Protein AF-A0A932IL10-F1 (afdb_monomer)

Nearest PDB structures (foldseek):
  6ppw-assembly1_A  TM=8.788E-01  e=1.304E-03  Neisseria meningitidis serogroup B
  4ipj-assembly1_A-2  TM=8.775E-01  e=2.060E-03  Neisseria meningitidis
  2wqp-assembly1_A-2  TM=8.790E-01  e=2.743E-03  Neisseria meningitidis serogroup B
  3vki-assembly1_A  TM=5.089E-01  e=6.470E-03  Salmonella enterica subsp. enterica serovar Typhimurium
  3frn-assembly1_A  TM=5.000E-01  e=7.254E-03  Thermotoga maritima

pLDDT: mean 82.57, std 14.48, range [40.78, 96.75]

Radius of gyration: 24.24 Å; Cα contacts (8 Å, |Δi|>4): 420; chains: 1; bounding box: 56×50×62 Å

Solvent-accessible surface area (backbone atoms only — not comparable to full-atom values): 13669 Å² total; per-residue (Å²): 113,68,42,55,25,35,16,29,60,41,72,43,52,54,65,43,66,38,40,84,86,51,39,38,82,43,80,42,56,50,93,76,60,52,96,51,51,42,33,51,63,46,45,74,74,65,50,88,54,70,77,29,29,24,58,39,67,45,48,54,67,41,71,41,33,58,78,37,44,44,56,65,69,68,78,70,56,71,69,76,74,43,55,90,82,45,36,77,44,77,42,76,37,50,44,84,28,33,62,68,50,68,68,49,41,71,40,37,28,27,39,32,38,38,36,70,39,85,88,79,72,41,57,36,36,36,69,76,46,69,76,33,40,27,49,21,38,55,69,42,36,73,75,48,67,64,88,78,49,54,76,76,73,58,59,52,51,33,40,26,32,50,36,46,63,71,54,45,57,51,52,56,53,45,57,74,66,36,49,56,31,49,44,81,51,58,92,85,62,78,78,82,71,91,75,78,78,66,44,36,63,66,46,63,74,68,36,63,53,58,55,56,48,51,58,53,49,60,63,73,58,48,53,77,52,82,52,94,91,57,84,78,55,85,48,81,69,132

Mean predicted aligned error: 13.91 Å

Sequence (238 aa):
EPEWVYAAATDMKVGTTLNQKNVKPTQIPRALITGSVITVRDVQNGTPMFGRQLALDIKEGDPILVQHILTKSGDQRLADAVQKKGRAVSIRVTPESSVHNWVEPGDRVDVIGVFRDPKLREMISVTMLQNVIVLATGRIGGQTNLRLLSENDRQYNTITVHVLPEAAEMLVLAQELGSLYLSLRNPEDTEIGGADERTSMTTLLTGERSKRISTTQSNIFKVEIIRAGRRAEFQKVP

Structure (mmCIF, N/CA/C/O backbone):
data_AF-A0A932IL10-F1
#
_entry.id   AF-A0A932IL10-F1
#
loop_
_atom_site.group_PDB
_atom_site.id
_atom_site.type_symbol
_atom_site.label_atom_id
_atom_site.label_alt_id
_atom_site.label_comp_id
_atom_site.label_asym_id
_atom_site.label_entity_id
_atom_site.label_seq_id
_atom_site.pdbx_PDB_ins_code
_atom_site.Cartn_x
_atom_site.Cartn_y
_atom_site.Cartn_z
_atom_site.occupancy
_atom_site.B_iso_or_equiv
_atom_site.auth_seq_id
_atom_site.auth_comp_id
_atom_site.auth_asym_id
_atom_site.auth_atom_id
_atom_site.pdbx_PDB_model_num
ATOM 1 N N . GLU A 1 1 ? 18.303 -20.898 -29.045 1.00 81.12 1 GLU A N 1
ATOM 2 C CA . GLU A 1 1 ? 18.607 -19.771 -29.949 1.00 81.12 1 GLU A CA 1
ATOM 3 C C . GLU A 1 1 ? 19.069 -18.579 -29.123 1.00 81.12 1 GLU A C 1
ATOM 5 O O . GLU A 1 1 ? 18.604 -18.460 -27.990 1.00 81.12 1 GLU A O 1
ATOM 10 N N . PRO A 1 2 ? 20.029 -17.778 -29.609 1.00 86.25 2 PRO A N 1
ATOM 11 C CA . PRO A 1 2 ? 20.391 -16.514 -28.979 1.00 86.25 2 PRO A CA 1
ATOM 12 C C . PRO A 1 2 ? 19.234 -15.516 -29.081 1.00 86.25 2 PRO A C 1
ATOM 14 O O . PRO A 1 2 ? 18.443 -15.565 -30.020 1.00 86.25 2 PRO A O 1
ATOM 17 N N . GLU A 1 3 ? 19.140 -14.611 -28.116 1.00 90.94 3 GLU A N 1
ATOM 18 C CA . GLU A 1 3 ? 18.095 -13.593 -28.055 1.00 90.94 3 GLU A CA 1
ATOM 19 C C . GLU A 1 3 ? 18.727 -12.204 -27.912 1.00 90.94 3 GLU A C 1
ATOM 21 O O . GLU A 1 3 ? 19.827 -12.046 -27.373 1.00 90.94 3 GLU A O 1
ATOM 26 N N . TRP A 1 4 ? 18.060 -11.206 -28.491 1.00 93.25 4 TRP A N 1
ATOM 27 C CA . TRP A 1 4 ? 18.552 -9.835 -28.550 1.00 93.25 4 TRP A CA 1
ATOM 28 C C . TRP A 1 4 ? 18.207 -9.086 -27.268 1.00 93.25 4 TRP A C 1
ATOM 30 O O . TRP A 1 4 ? 17.035 -8.930 -26.921 1.00 93.25 4 TRP A O 1
ATOM 40 N N . VAL A 1 5 ? 19.230 -8.554 -26.611 1.00 93.12 5 VAL A N 1
ATOM 41 C CA . VAL A 1 5 ? 19.112 -7.751 -25.391 1.00 93.12 5 VAL A CA 1
ATOM 42 C C . VAL A 1 5 ? 19.790 -6.403 -25.577 1.00 93.12 5 VAL A C 1
ATOM 44 O O . VAL A 1 5 ? 20.634 -6.249 -26.460 1.00 93.12 5 VAL A O 1
ATOM 47 N N . TYR A 1 6 ? 19.449 -5.422 -24.748 1.00 93.69 6 TYR A N 1
ATOM 48 C CA . TYR A 1 6 ? 20.213 -4.178 -24.699 1.00 93.69 6 TYR A CA 1
ATOM 49 C C . TYR A 1 6 ? 21.366 -4.290 -23.702 1.00 93.69 6 TYR A C 1
ATOM 51 O O . TYR A 1 6 ? 21.171 -4.712 -22.566 1.00 93.69 6 TYR A O 1
ATOM 59 N N . ALA A 1 7 ? 22.558 -3.875 -24.122 1.00 94.88 7 ALA A N 1
ATOM 60 C CA . ALA A 1 7 ? 23.754 -3.788 -23.293 1.00 94.88 7 ALA A CA 1
ATOM 61 C C . ALA A 1 7 ? 24.293 -2.352 -23.262 1.00 94.88 7 ALA A C 1
ATOM 63 O O . ALA A 1 7 ? 24.014 -1.552 -24.161 1.00 94.88 7 ALA A O 1
ATOM 64 N N . ALA A 1 8 ? 25.077 -2.017 -22.241 1.00 95.88 8 ALA A N 1
ATOM 65 C CA . ALA A 1 8 ? 25.747 -0.724 -22.153 1.00 95.88 8 ALA A CA 1
ATOM 66 C C . ALA A 1 8 ? 26.775 -0.552 -23.285 1.00 95.88 8 ALA A C 1
ATOM 68 O O . ALA A 1 8 ? 27.598 -1.434 -23.543 1.00 95.88 8 ALA A O 1
ATOM 69 N N . ALA A 1 9 ? 26.734 0.591 -23.973 1.00 95.06 9 ALA A N 1
ATOM 70 C CA . ALA A 1 9 ? 27.702 0.913 -25.021 1.00 95.06 9 ALA A CA 1
ATOM 71 C C . ALA A 1 9 ? 28.996 1.529 -24.469 1.00 95.06 9 ALA A C 1
ATOM 73 O O . ALA A 1 9 ? 30.006 1.500 -25.160 1.00 95.06 9 ALA A O 1
ATOM 74 N N . THR A 1 10 ? 28.958 2.064 -23.247 1.00 94.38 10 THR A N 1
ATOM 75 C CA . THR A 1 10 ? 30.097 2.624 -22.511 1.00 94.38 10 THR A CA 1
ATOM 76 C C . THR A 1 10 ? 29.912 2.366 -21.018 1.00 94.38 10 THR A C 1
ATOM 78 O O . THR A 1 10 ? 28.799 2.073 -20.576 1.00 94.38 10 THR A O 1
ATOM 81 N N . ASP A 1 11 ? 30.962 2.568 -20.225 1.00 94.75 11 ASP A N 1
ATOM 82 C CA . ASP A 1 11 ? 30.821 2.707 -18.776 1.00 94.75 11 ASP A CA 1
ATOM 83 C C . ASP A 1 11 ? 29.877 3.874 -18.456 1.00 94.75 11 ASP A C 1
ATOM 85 O O . ASP A 1 11 ? 30.041 4.988 -18.964 1.00 94.75 11 ASP A O 1
ATOM 89 N N . MET A 1 12 ? 28.875 3.624 -17.619 1.00 94.75 12 MET A N 1
ATOM 90 C CA . MET A 1 12 ? 27.901 4.631 -17.213 1.00 94.75 12 MET A CA 1
ATOM 91 C C . MET A 1 12 ? 27.717 4.609 -15.702 1.00 94.75 12 MET A C 1
ATOM 93 O O . MET A 1 12 ? 27.639 3.554 -15.073 1.00 94.75 12 MET A O 1
ATOM 97 N N . LYS A 1 13 ? 27.646 5.805 -15.119 1.00 91.69 13 LYS A N 1
ATOM 98 C CA . LYS A 1 13 ? 27.440 5.996 -13.684 1.00 91.69 13 LYS A CA 1
ATOM 99 C C . LYS A 1 13 ? 25.960 6.112 -13.345 1.00 91.69 13 LYS A C 1
ATOM 101 O O . LYS A 1 13 ? 25.158 6.515 -14.194 1.00 91.69 13 LYS A O 1
ATOM 106 N N . VAL A 1 14 ? 25.612 5.810 -12.099 1.00 86.25 14 VAL A N 1
ATOM 107 C CA . VAL A 1 14 ? 24.297 6.116 -11.524 1.00 86.25 14 VAL A CA 1
ATOM 108 C C . VAL A 1 14 ? 23.859 7.550 -11.875 1.00 86.25 14 VAL A C 1
ATOM 110 O O . VAL A 1 14 ? 24.668 8.477 -11.914 1.00 86.25 14 VAL A O 1
ATOM 113 N N . GLY A 1 15 ? 22.581 7.726 -12.214 1.00 77.75 15 GLY A N 1
ATOM 114 C CA . GLY A 1 15 ? 22.004 8.994 -12.678 1.00 77.75 15 GLY A CA 1
ATOM 115 C C . GLY A 1 15 ? 22.151 9.274 -14.183 1.00 77.75 15 GLY A C 1
ATOM 116 O O . GLY A 1 15 ? 21.468 10.157 -14.707 1.00 77.75 15 GLY A O 1
ATOM 117 N N . THR A 1 16 ? 22.971 8.513 -14.920 1.00 87.69 16 THR A N 1
ATOM 118 C CA . THR A 1 16 ? 23.120 8.676 -16.381 1.00 87.69 16 THR A CA 1
ATOM 119 C C . THR A 1 16 ? 21.816 8.336 -17.102 1.00 87.69 16 THR A C 1
ATOM 121 O O . THR A 1 16 ? 21.215 7.301 -16.836 1.00 87.69 16 THR A O 1
ATOM 124 N N . THR A 1 17 ? 21.373 9.180 -18.039 1.00 88.62 17 THR A N 1
ATOM 125 C CA . THR A 1 17 ? 20.144 8.932 -18.815 1.00 88.62 17 THR A CA 1
ATOM 126 C C . THR A 1 17 ? 20.404 7.986 -19.987 1.00 88.62 17 THR A C 1
ATOM 128 O O . THR A 1 17 ? 21.219 8.289 -20.861 1.00 88.62 17 THR A O 1
ATOM 131 N N . LEU A 1 18 ? 19.681 6.869 -20.038 1.00 90.06 18 LEU A N 1
ATOM 132 C CA . LEU A 1 18 ? 19.711 5.888 -21.116 1.00 90.06 18 LEU A CA 1
ATOM 133 C C . LEU A 1 18 ? 19.108 6.473 -22.393 1.00 90.06 18 LEU A C 1
ATOM 135 O O . LEU A 1 18 ? 17.991 6.988 -22.409 1.00 90.06 18 LEU A O 1
ATOM 139 N N . ASN A 1 19 ? 19.848 6.391 -23.487 1.00 90.88 19 ASN A N 1
ATOM 140 C CA . ASN A 1 19 ? 19.463 6.874 -24.805 1.00 90.88 19 ASN A CA 1
ATOM 141 C C . ASN A 1 19 ? 20.071 5.958 -25.880 1.00 90.88 19 ASN A C 1
ATOM 143 O O . ASN A 1 19 ? 20.902 5.105 -25.592 1.00 90.88 19 ASN A O 1
ATOM 147 N N . GLN A 1 20 ? 19.679 6.132 -27.141 1.00 90.19 20 GLN A N 1
ATOM 148 C CA . GLN A 1 20 ? 20.165 5.274 -28.232 1.00 90.19 20 GLN A CA 1
ATOM 149 C C . GLN A 1 20 ? 21.683 5.358 -28.474 1.00 90.19 20 GLN A C 1
ATOM 151 O O . GLN A 1 20 ? 22.221 4.515 -29.179 1.00 90.19 20 GLN A O 1
ATOM 156 N N . LYS A 1 21 ? 22.381 6.359 -27.919 1.00 91.56 21 LYS A N 1
ATOM 157 C CA . LYS A 1 21 ? 23.829 6.528 -28.099 1.00 91.56 21 LYS A CA 1
ATOM 158 C C . LYS A 1 21 ? 24.652 5.751 -27.073 1.00 91.56 21 LYS A C 1
ATOM 160 O O . LYS A 1 21 ? 25.800 5.439 -27.360 1.00 91.56 21 LYS A O 1
ATOM 165 N N . ASN A 1 22 ? 24.101 5.471 -25.890 1.00 93.12 22 ASN A N 1
ATOM 166 C CA . ASN A 1 22 ? 24.829 4.824 -24.792 1.00 93.12 22 ASN A CA 1
ATOM 167 C C . ASN A 1 22 ? 24.371 3.386 -24.497 1.00 93.12 22 ASN A C 1
ATOM 169 O O . ASN A 1 22 ? 24.870 2.758 -23.563 1.00 93.12 22 ASN A O 1
ATOM 173 N N . VAL A 1 23 ? 23.485 2.832 -25.328 1.00 94.00 23 VAL A N 1
ATOM 174 C CA . VAL A 1 23 ? 23.088 1.419 -25.283 1.00 94.00 23 VAL A CA 1
ATOM 175 C C . VAL A 1 23 ? 23.167 0.800 -26.673 1.00 94.00 23 VAL A C 1
ATOM 177 O O . VAL A 1 23 ? 22.923 1.472 -27.674 1.00 94.00 23 VAL A O 1
ATOM 180 N N . LYS A 1 24 ? 23.488 -0.492 -26.739 1.00 94.62 24 LYS A N 1
ATOM 181 C CA . LYS A 1 24 ? 23.630 -1.246 -27.990 1.00 94.62 24 LYS A CA 1
ATOM 182 C C . LYS A 1 24 ? 22.902 -2.593 -27.912 1.00 94.62 24 LYS A C 1
ATOM 184 O O . LYS A 1 24 ? 22.997 -3.264 -26.883 1.00 94.62 24 LYS A O 1
ATOM 189 N N . PRO A 1 25 ? 22.178 -3.017 -28.962 1.00 93.25 25 PRO A N 1
ATOM 190 C CA . PRO A 1 25 ? 21.620 -4.363 -29.019 1.00 93.25 25 PRO A CA 1
ATOM 191 C C . PRO A 1 25 ? 22.749 -5.397 -29.148 1.00 93.25 25 PRO A C 1
ATOM 193 O O . PRO A 1 25 ? 23.655 -5.236 -29.962 1.00 93.25 25 PRO A O 1
ATOM 196 N N . THR A 1 26 ? 22.704 -6.454 -28.339 1.00 93.38 26 THR A N 1
ATOM 197 C CA . THR A 1 26 ? 23.685 -7.551 -28.306 1.00 93.38 26 THR A CA 1
ATOM 198 C C . THR A 1 26 ? 22.957 -8.890 -28.223 1.00 93.38 26 THR A C 1
ATOM 200 O O . THR A 1 26 ? 21.872 -8.977 -27.650 1.00 93.38 26 THR A O 1
ATOM 203 N N . GLN A 1 27 ? 23.532 -9.939 -28.810 1.00 93.75 27 GLN A N 1
ATOM 204 C CA . GLN A 1 27 ? 22.989 -11.293 -28.723 1.00 93.75 27 GLN A CA 1
ATOM 2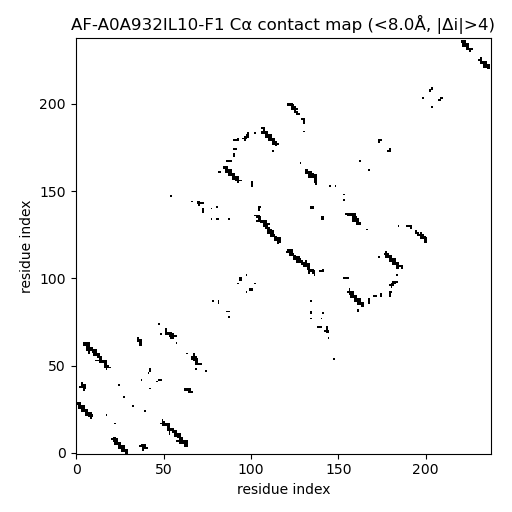05 C C . GLN A 1 27 ? 23.577 -12.038 -27.530 1.00 93.75 27 GLN A C 1
ATOM 207 O O . GLN A 1 27 ? 24.796 -12.097 -27.375 1.00 93.75 27 GLN A O 1
ATOM 212 N N . ILE A 1 28 ? 22.712 -12.653 -26.724 1.00 90.19 28 ILE A N 1
ATOM 213 C CA . ILE A 1 28 ? 23.118 -13.495 -25.595 1.00 90.19 28 ILE A CA 1
ATOM 214 C C . ILE A 1 28 ? 22.416 -14.855 -25.704 1.00 90.19 28 ILE A C 1
ATOM 216 O O . ILE A 1 28 ? 21.254 -14.917 -26.121 1.00 90.19 28 ILE A O 1
ATOM 220 N N . PRO A 1 29 ? 23.087 -15.972 -25.360 1.00 91.19 29 PRO A N 1
ATOM 221 C CA . PRO A 1 29 ? 22.434 -17.270 -25.270 1.00 91.19 29 PRO A CA 1
ATOM 222 C C . PRO A 1 29 ? 21.233 -17.219 -24.323 1.00 91.19 29 PRO A C 1
ATOM 224 O O . PRO A 1 29 ? 21.371 -16.824 -23.169 1.00 91.19 29 PRO A O 1
ATOM 227 N N . ARG A 1 30 ? 20.069 -17.694 -24.777 1.00 85.50 30 ARG A N 1
ATOM 228 C CA . ARG A 1 30 ? 18.824 -17.676 -23.989 1.00 85.50 30 ARG A CA 1
ATOM 229 C C . ARG A 1 30 ? 18.938 -18.343 -22.613 1.00 85.50 30 ARG A C 1
ATOM 231 O O . ARG A 1 30 ? 18.246 -17.945 -21.690 1.00 85.50 30 ARG A O 1
ATOM 238 N N . ALA A 1 31 ? 19.844 -19.310 -22.456 1.00 87.06 31 ALA A N 1
ATOM 239 C CA . ALA A 1 31 ? 20.125 -19.954 -21.170 1.00 87.06 31 ALA A CA 1
ATOM 240 C C . ALA A 1 31 ? 20.705 -19.001 -20.102 1.00 87.06 31 ALA A C 1
ATOM 242 O O . ALA A 1 31 ? 20.629 -19.309 -18.918 1.00 87.06 31 ALA A O 1
ATOM 243 N N . LEU A 1 32 ? 21.284 -17.864 -20.507 1.00 82.75 32 LEU A N 1
ATOM 244 C CA . LEU A 1 32 ? 21.864 -16.849 -19.618 1.00 82.75 32 LEU A CA 1
ATOM 245 C C . LEU A 1 32 ? 20.927 -15.655 -19.385 1.00 82.75 32 LEU A C 1
ATOM 247 O O . LEU A 1 32 ? 21.251 -14.756 -18.611 1.00 82.75 32 LEU A O 1
ATOM 251 N N . ILE A 1 33 ? 19.773 -15.628 -20.055 1.00 84.38 33 ILE A N 1
ATOM 252 C CA . ILE A 1 33 ? 18.793 -14.555 -19.919 1.00 84.38 33 ILE A CA 1
ATOM 253 C C . ILE A 1 33 ? 17.898 -14.884 -18.732 1.00 84.38 33 ILE A C 1
ATOM 255 O O . ILE A 1 33 ? 17.102 -15.821 -18.761 1.00 84.38 33 ILE A O 1
ATOM 259 N N . THR A 1 34 ? 18.042 -14.101 -17.669 1.00 81.62 34 THR A N 1
ATOM 260 C CA . THR A 1 34 ? 17.121 -14.130 -16.534 1.00 81.62 34 THR A CA 1
ATOM 261 C C . THR A 1 34 ? 15.937 -13.205 -16.810 1.00 81.62 34 THR A C 1
ATOM 263 O O . THR A 1 34 ? 16.031 -12.299 -17.638 1.00 81.62 34 THR A O 1
ATOM 266 N N . GLY A 1 35 ? 14.827 -13.380 -16.085 1.00 76.69 35 GLY A N 1
ATOM 267 C CA . GLY A 1 35 ? 13.643 -12.516 -16.227 1.00 76.69 35 GLY A CA 1
ATOM 268 C C . GLY A 1 35 ? 13.890 -11.031 -15.923 1.00 76.69 35 GLY A C 1
ATOM 269 O O . GLY A 1 35 ? 13.030 -10.201 -16.188 1.00 76.69 35 GLY A O 1
ATOM 270 N N . SER A 1 36 ? 15.061 -10.687 -15.383 1.00 80.56 36 SER A N 1
ATOM 271 C CA . SER A 1 36 ? 15.464 -9.313 -15.086 1.00 80.56 36 SER A CA 1
ATOM 272 C C . SER A 1 36 ? 16.167 -8.615 -16.251 1.00 80.56 36 SER A C 1
ATOM 274 O O . SER A 1 36 ? 16.406 -7.414 -16.153 1.00 80.56 36 SER A O 1
ATOM 276 N N . VAL A 1 37 ? 16.560 -9.332 -17.309 1.00 88.81 37 VAL A N 1
ATOM 277 C CA . VAL A 1 37 ? 17.256 -8.758 -18.471 1.00 88.81 37 VAL A CA 1
ATOM 278 C C . VAL A 1 37 ? 16.244 -8.101 -19.400 1.00 88.81 37 VAL A C 1
ATOM 280 O O . VAL A 1 37 ? 15.253 -8.720 -19.768 1.00 88.81 37 VAL A O 1
ATOM 283 N N . ILE A 1 38 ? 16.509 -6.864 -19.820 1.00 86.06 38 ILE A N 1
ATOM 284 C CA . ILE A 1 38 ? 15.644 -6.162 -20.770 1.00 86.06 38 ILE A CA 1
ATOM 285 C C . ILE A 1 38 ? 15.997 -6.602 -22.189 1.00 86.06 38 ILE A C 1
ATOM 287 O O . ILE A 1 38 ? 17.069 -6.287 -22.722 1.00 86.06 38 ILE A O 1
ATOM 291 N N . THR A 1 39 ? 15.072 -7.322 -22.820 1.00 90.31 39 THR A N 1
ATOM 292 C CA . THR A 1 39 ? 15.214 -7.734 -24.214 1.00 90.31 39 THR A CA 1
ATOM 293 C C . THR A 1 39 ? 14.827 -6.601 -25.165 1.00 90.31 39 THR A C 1
ATOM 295 O O . THR A 1 39 ? 14.087 -5.675 -24.821 1.00 90.31 39 THR A O 1
ATOM 298 N N . VAL A 1 40 ? 15.289 -6.686 -26.414 1.00 88.56 40 VAL A N 1
ATOM 299 C CA . VAL A 1 40 ? 14.831 -5.774 -27.475 1.00 88.56 40 VAL A CA 1
ATOM 300 C C . VAL A 1 40 ? 13.319 -5.895 -27.674 1.00 88.56 40 VAL A C 1
ATOM 302 O O . VAL A 1 40 ? 12.639 -4.897 -27.918 1.00 88.56 40 VAL A O 1
ATOM 305 N N . ARG A 1 41 ? 12.781 -7.106 -27.502 1.00 86.38 41 ARG A N 1
ATOM 306 C CA . ARG A 1 41 ? 11.350 -7.378 -27.599 1.00 86.38 41 ARG A CA 1
ATOM 307 C C . ARG A 1 41 ? 10.558 -6.689 -26.487 1.00 86.38 41 ARG A C 1
ATOM 309 O O . ARG A 1 41 ? 9.491 -6.158 -26.770 1.00 86.38 41 ARG A O 1
ATOM 316 N N . ASP A 1 42 ? 11.074 -6.641 -25.262 1.00 82.38 42 ASP A N 1
ATOM 317 C CA . ASP A 1 42 ? 10.402 -5.962 -24.146 1.00 82.38 42 ASP A CA 1
ATOM 318 C C . ASP A 1 42 ? 10.237 -4.471 -24.429 1.00 82.38 42 ASP A C 1
ATOM 320 O O . ASP A 1 42 ? 9.149 -3.923 -24.270 1.00 82.38 42 ASP A O 1
ATOM 324 N N . VAL A 1 43 ? 11.291 -3.818 -24.923 1.00 82.25 43 VAL A N 1
ATOM 325 C CA . VAL A 1 43 ? 11.237 -2.392 -25.283 1.00 82.25 43 VAL A CA 1
ATOM 326 C C . VAL A 1 43 ? 10.274 -2.152 -26.449 1.00 82.25 43 VAL A C 1
ATOM 328 O O . VAL A 1 43 ? 9.504 -1.195 -26.417 1.00 82.25 43 VAL A O 1
ATOM 331 N N . GLN A 1 44 ? 10.251 -3.040 -27.450 1.00 81.31 44 GLN A N 1
ATOM 332 C CA . GLN A 1 44 ? 9.280 -2.981 -28.554 1.00 81.31 44 GLN A CA 1
ATOM 333 C C . GLN A 1 44 ? 7.832 -3.185 -28.085 1.00 81.31 44 GLN A C 1
ATOM 335 O O . GLN A 1 44 ? 6.921 -2.567 -28.629 1.00 81.31 44 GLN A O 1
ATOM 340 N N . ASN A 1 45 ? 7.625 -4.005 -27.053 1.00 77.12 45 ASN A N 1
ATOM 341 C CA . ASN A 1 45 ? 6.326 -4.239 -26.423 1.00 77.12 45 ASN A CA 1
ATOM 342 C C . ASN A 1 45 ? 5.926 -3.135 -25.427 1.00 77.12 45 ASN A C 1
ATOM 344 O O . ASN A 1 45 ? 4.884 -3.246 -24.783 1.00 77.12 45 ASN A O 1
ATOM 348 N N . GLY A 1 46 ? 6.726 -2.071 -25.305 1.00 68.00 46 GLY A N 1
ATOM 349 C CA . GLY A 1 46 ? 6.399 -0.897 -24.504 1.00 68.00 46 GLY A CA 1
ATOM 350 C C . GLY A 1 46 ? 7.107 -0.805 -23.156 1.00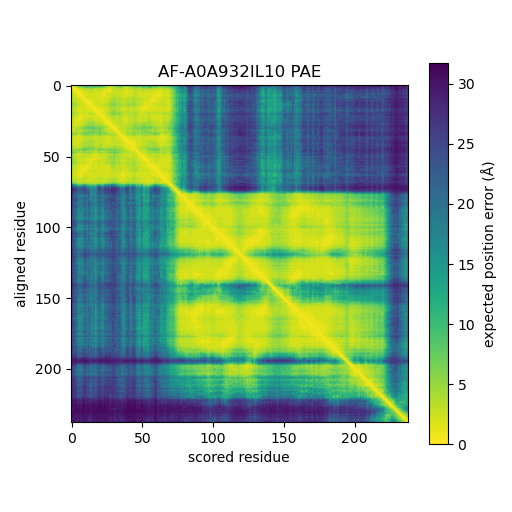 68.00 46 GLY A C 1
ATOM 351 O O . GLY A 1 46 ? 6.751 0.080 -22.383 1.00 68.00 46 GLY A O 1
ATOM 352 N N . THR A 1 47 ? 8.106 -1.644 -22.854 1.00 70.88 47 THR A N 1
ATOM 353 C CA . THR A 1 47 ? 8.930 -1.472 -21.647 1.00 70.88 47 THR A CA 1
ATOM 354 C C . THR A 1 47 ? 9.729 -0.165 -21.740 1.00 70.88 47 THR A C 1
ATOM 356 O O . THR A 1 47 ? 10.615 -0.038 -22.592 1.00 70.88 47 THR A O 1
ATOM 359 N N . PRO A 1 48 ? 9.462 0.819 -20.864 1.00 70.00 48 PRO A N 1
ATOM 360 C CA . PRO A 1 48 ? 10.155 2.101 -20.882 1.00 70.00 48 PRO A CA 1
ATOM 361 C C . PRO A 1 48 ? 11.600 1.933 -20.398 1.00 70.00 48 PRO A C 1
ATOM 363 O O . PRO A 1 48 ? 11.866 1.630 -19.234 1.00 70.00 48 PRO A O 1
ATOM 366 N N . MET A 1 49 ? 12.542 2.144 -21.314 1.00 82.56 49 MET A N 1
ATOM 367 C CA . MET A 1 49 ? 13.984 2.061 -21.067 1.00 82.56 49 MET A CA 1
ATOM 368 C C . MET A 1 49 ? 14.677 3.377 -21.434 1.00 82.56 49 MET A C 1
ATOM 370 O O . MET A 1 49 ? 15.400 3.961 -20.629 1.00 82.56 49 MET A O 1
ATOM 374 N N . PHE A 1 50 ? 14.445 3.858 -22.655 1.00 85.38 50 PHE A N 1
ATOM 375 C CA . PHE A 1 50 ? 15.015 5.108 -23.145 1.00 85.38 50 PHE A CA 1
ATOM 376 C C . PHE A 1 50 ? 14.407 6.323 -22.433 1.00 85.38 50 PHE A C 1
ATOM 378 O O . PHE A 1 50 ? 13.207 6.373 -22.183 1.00 85.38 50 PHE A O 1
ATOM 385 N N . GLY A 1 51 ? 15.243 7.309 -22.111 1.00 79.88 51 GLY A N 1
ATOM 386 C CA . GLY A 1 51 ? 14.869 8.500 -21.343 1.00 79.88 51 GLY A CA 1
ATOM 387 C C . GLY A 1 51 ? 14.891 8.302 -19.824 1.00 79.88 51 GLY A C 1
ATOM 388 O O . GLY A 1 51 ? 14.723 9.272 -19.083 1.00 79.88 51 GLY A O 1
ATOM 389 N N . ARG A 1 52 ? 15.135 7.077 -19.342 1.00 81.06 52 ARG A N 1
ATOM 390 C CA . ARG A 1 52 ? 15.265 6.783 -17.910 1.00 81.06 52 ARG A CA 1
ATOM 391 C C . ARG A 1 52 ? 16.705 6.890 -17.436 1.00 81.06 52 ARG A C 1
ATOM 393 O O . ARG A 1 52 ? 17.635 6.744 -18.219 1.00 81.06 52 ARG A O 1
ATOM 400 N N . GLN A 1 53 ? 16.884 7.156 -16.149 1.00 83.88 53 GLN A N 1
ATOM 401 C CA . GLN A 1 53 ? 18.205 7.267 -15.536 1.00 83.88 53 GLN A CA 1
ATOM 402 C C . GLN A 1 53 ? 18.664 5.931 -14.962 1.00 83.88 53 GLN A C 1
ATOM 404 O O . GLN A 1 53 ? 17.840 5.100 -14.592 1.00 83.88 53 GLN A O 1
ATOM 409 N N . LEU A 1 54 ? 19.974 5.729 -14.872 1.00 85.94 54 LEU A N 1
ATOM 410 C CA . LEU A 1 54 ? 20.543 4.567 -14.215 1.00 85.94 54 LEU A CA 1
ATOM 411 C C . LEU A 1 54 ? 20.378 4.639 -12.697 1.00 85.94 54 LEU A C 1
ATOM 413 O O . LEU A 1 54 ? 20.633 5.668 -12.077 1.00 85.94 54 LEU A O 1
ATOM 417 N N . ALA A 1 55 ? 19.994 3.511 -12.121 1.00 77.44 55 ALA A N 1
ATOM 418 C CA . ALA A 1 55 ? 19.915 3.247 -10.691 1.00 77.44 55 ALA A CA 1
ATOM 419 C C . ALA A 1 55 ? 21.258 2.813 -10.092 1.00 77.44 55 ALA A C 1
ATOM 421 O O . ALA A 1 55 ? 21.522 3.044 -8.916 1.00 77.44 55 ALA A O 1
ATOM 422 N N . LEU A 1 56 ? 22.087 2.166 -10.907 1.00 82.25 56 LEU A N 1
ATOM 423 C CA . LEU A 1 56 ? 23.367 1.585 -10.531 1.00 82.25 56 LEU A CA 1
ATOM 424 C C . LEU A 1 56 ? 24.385 1.879 -11.631 1.00 82.25 56 LEU A C 1
ATOM 426 O O . LEU A 1 56 ? 24.018 2.084 -12.790 1.00 82.25 56 LEU A O 1
ATOM 430 N N . ASP A 1 57 ? 25.659 1.881 -11.260 1.00 90.50 57 ASP A N 1
ATOM 431 C CA . ASP A 1 57 ? 26.747 1.884 -12.231 1.00 90.50 57 ASP A CA 1
ATOM 432 C C . ASP A 1 57 ? 26.664 0.626 -13.105 1.00 90.50 57 ASP A C 1
ATOM 434 O O . ASP A 1 57 ? 26.388 -0.467 -12.611 1.00 90.50 57 ASP A O 1
ATOM 438 N N . ILE A 1 58 ? 26.938 0.777 -14.396 1.00 94.56 58 ILE A N 1
ATOM 439 C CA . ILE A 1 58 ? 26.981 -0.326 -15.356 1.00 94.56 58 ILE A CA 1
ATOM 440 C C . ILE A 1 58 ? 28.242 -0.204 -16.207 1.00 94.56 58 ILE A C 1
ATOM 442 O O . ILE A 1 58 ? 28.646 0.902 -16.588 1.00 94.56 58 ILE A O 1
ATOM 446 N N . LYS A 1 59 ? 28.891 -1.338 -16.469 1.00 96.00 59 LYS A N 1
ATOM 447 C CA . LYS A 1 59 ? 30.102 -1.398 -17.285 1.00 96.00 59 LYS A CA 1
ATOM 448 C C . LYS A 1 59 ? 29.767 -1.619 -18.745 1.00 96.00 59 LYS A C 1
ATOM 450 O O . LYS A 1 59 ? 28.728 -2.189 -19.074 1.00 96.00 59 LYS A O 1
ATOM 455 N N . GLU A 1 60 ? 30.644 -1.153 -19.626 1.00 95.44 60 GLU A N 1
ATOM 456 C CA . GLU A 1 60 ? 30.502 -1.421 -21.051 1.00 95.44 60 GLU A CA 1
ATOM 457 C C . GLU A 1 60 ? 30.339 -2.927 -21.314 1.00 95.44 60 GLU A C 1
ATOM 459 O O . GLU A 1 60 ? 31.111 -3.748 -20.825 1.00 95.44 60 GLU A O 1
ATOM 464 N N . GLY A 1 61 ? 29.346 -3.284 -22.131 1.00 92.25 61 GLY A N 1
ATOM 465 C CA . GLY A 1 61 ? 29.068 -4.668 -22.511 1.00 92.25 61 GLY A CA 1
ATOM 466 C C . GLY A 1 61 ? 28.122 -5.409 -21.567 1.00 92.25 61 GLY A C 1
ATOM 467 O O . GLY A 1 61 ? 27.569 -6.429 -21.981 1.00 92.25 61 GLY A O 1
ATOM 468 N N . ASP A 1 62 ? 27.855 -4.884 -20.369 1.00 93.06 62 ASP A N 1
ATOM 469 C CA . ASP A 1 62 ? 26.919 -5.517 -19.443 1.00 93.06 62 ASP A CA 1
ATOM 470 C C . ASP A 1 62 ? 25.472 -5.413 -19.954 1.00 93.06 62 ASP A C 1
ATOM 472 O O . ASP A 1 62 ? 25.049 -4.343 -20.423 1.00 93.06 62 ASP A O 1
ATOM 476 N N . PRO A 1 63 ? 24.672 -6.490 -19.832 1.00 92.88 63 PRO A N 1
ATOM 477 C CA . PRO A 1 63 ? 23.247 -6.450 -20.122 1.00 92.88 63 PRO A CA 1
ATOM 478 C C . PRO A 1 63 ? 22.523 -5.469 -19.202 1.00 92.88 63 PRO A C 1
ATOM 480 O O . PRO A 1 63 ? 22.755 -5.410 -17.992 1.00 92.88 63 PRO A O 1
ATOM 483 N N . ILE A 1 64 ? 21.586 -4.719 -19.769 1.00 90.94 64 ILE A N 1
ATOM 484 C CA . ILE A 1 64 ? 20.769 -3.787 -19.005 1.00 90.94 64 ILE A CA 1
ATOM 485 C C . ILE A 1 64 ? 19.645 -4.573 -18.342 1.00 90.94 64 ILE A C 1
ATOM 487 O O . ILE A 1 64 ? 18.824 -5.219 -18.996 1.00 90.94 64 ILE A O 1
ATOM 491 N N . LEU A 1 65 ? 19.635 -4.518 -17.016 1.00 89.38 65 LEU A N 1
ATOM 492 C CA . LEU A 1 65 ? 18.653 -5.184 -16.183 1.00 89.38 65 LEU A CA 1
ATOM 493 C C . LEU A 1 65 ? 17.584 -4.186 -15.742 1.00 89.38 65 LEU A C 1
ATOM 495 O O . LEU A 1 65 ? 17.861 -2.993 -15.616 1.00 89.38 65 LEU A O 1
ATOM 499 N N . VAL A 1 66 ? 16.390 -4.675 -15.410 1.00 82.56 66 VAL A N 1
ATOM 500 C CA . VAL A 1 66 ? 15.299 -3.855 -14.851 1.00 82.56 66 VAL A CA 1
ATOM 501 C C . VAL A 1 66 ? 15.779 -3.058 -13.631 1.00 82.56 66 VAL A C 1
ATOM 503 O O . VAL A 1 66 ? 15.504 -1.868 -13.519 1.00 82.56 66 VAL A O 1
ATOM 506 N N . GLN A 1 67 ? 16.594 -3.675 -12.771 1.00 79.31 67 GLN A N 1
ATOM 507 C CA . GLN A 1 67 ? 17.181 -3.036 -11.587 1.00 79.31 67 GLN A CA 1
ATOM 508 C C . GLN A 1 67 ? 18.214 -1.939 -11.891 1.00 79.31 67 GLN A C 1
ATOM 510 O O . GLN A 1 67 ? 18.479 -1.113 -11.023 1.00 79.31 67 GLN A O 1
ATOM 515 N N . HIS A 1 68 ? 18.807 -1.921 -13.092 1.00 85.81 68 HIS A N 1
ATOM 516 C CA . HIS A 1 68 ? 19.735 -0.862 -13.499 1.00 85.81 68 HIS A CA 1
ATOM 517 C C . HIS A 1 68 ? 18.999 0.425 -13.859 1.00 85.81 68 HIS A C 1
ATOM 519 O O . HIS A 1 68 ? 19.639 1.461 -13.985 1.00 85.81 68 HIS A O 1
ATOM 525 N N . ILE A 1 69 ? 17.676 0.394 -14.012 1.00 81.69 69 ILE A N 1
ATOM 526 C CA . ILE A 1 69 ? 16.891 1.541 -14.445 1.00 81.69 69 ILE A CA 1
ATOM 527 C C . ILE A 1 69 ? 16.125 2.124 -13.262 1.00 81.69 69 ILE A C 1
ATOM 529 O O . ILE A 1 69 ? 15.355 1.434 -12.598 1.00 81.69 69 ILE A O 1
ATOM 533 N N . LEU A 1 70 ? 16.271 3.430 -13.043 1.00 69.69 70 LEU A N 1
ATOM 534 C CA . LEU A 1 70 ? 15.372 4.183 -12.184 1.00 69.69 70 LEU A CA 1
ATOM 535 C C . LEU A 1 70 ? 13.984 4.186 -12.815 1.00 69.69 70 LEU A C 1
ATOM 537 O O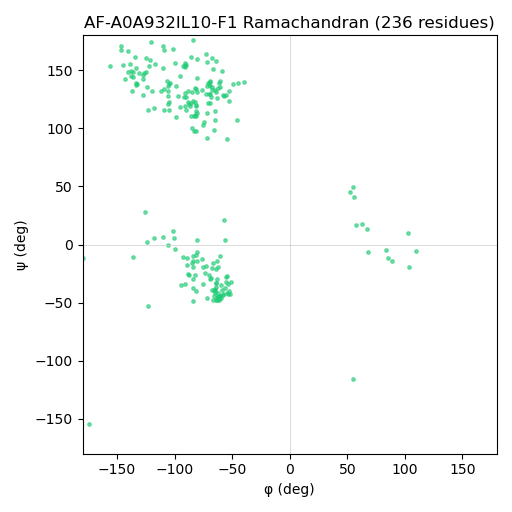 . LEU A 1 70 ? 13.702 4.877 -13.798 1.00 69.69 70 LEU A O 1
ATOM 541 N N . THR A 1 71 ? 13.093 3.419 -12.210 1.00 61.78 71 THR A N 1
ATOM 542 C CA . THR A 1 71 ? 11.656 3.567 -12.379 1.00 61.78 71 THR A CA 1
ATOM 543 C C . THR A 1 71 ? 11.256 4.913 -11.788 1.00 61.78 71 THR A C 1
ATOM 545 O O . THR A 1 71 ? 11.099 5.051 -10.574 1.00 61.78 71 THR A O 1
ATOM 548 N N . LYS A 1 72 ? 11.096 5.933 -12.639 1.00 50.53 72 LYS A N 1
ATOM 549 C CA . LYS A 1 72 ? 10.305 7.097 -12.241 1.00 50.53 72 LYS A CA 1
ATOM 550 C C . LYS A 1 72 ? 8.890 6.606 -11.951 1.00 50.53 72 LYS A C 1
ATOM 552 O O . LYS A 1 72 ? 8.318 5.837 -12.722 1.00 50.53 72 LYS A O 1
ATOM 557 N N . SER A 1 73 ? 8.348 7.098 -10.851 1.00 46.44 73 SER A N 1
ATOM 558 C CA . SER A 1 73 ? 7.035 6.869 -10.244 1.00 46.44 73 SER A CA 1
ATOM 559 C C . SER A 1 73 ? 5.813 7.171 -11.145 1.00 46.44 73 SER A C 1
ATOM 561 O O . SER A 1 73 ? 4.722 7.412 -10.639 1.00 46.44 73 SER A O 1
ATOM 563 N N . GLY A 1 74 ? 5.964 7.201 -12.475 1.00 48.00 74 GLY A N 1
ATOM 564 C CA . GLY A 1 74 ? 4.945 7.681 -13.414 1.00 48.00 74 GLY A CA 1
ATOM 565 C C . GLY A 1 74 ? 4.694 6.847 -14.673 1.00 48.00 74 GLY A C 1
ATOM 566 O O . GLY A 1 74 ? 3.705 7.127 -15.342 1.00 48.00 74 GLY A O 1
ATOM 567 N N . ASP A 1 75 ? 5.513 5.846 -15.014 1.00 47.12 75 ASP A N 1
ATOM 568 C CA . ASP A 1 75 ? 5.315 5.124 -16.290 1.00 47.12 75 ASP A CA 1
ATOM 569 C C . ASP A 1 75 ? 4.363 3.927 -16.186 1.00 47.12 75 ASP A C 1
ATOM 571 O O . ASP A 1 75 ? 3.744 3.551 -17.178 1.00 47.12 75 ASP A O 1
ATOM 575 N N . GLN A 1 76 ? 4.211 3.329 -15.002 1.00 57.84 76 GLN A N 1
ATOM 576 C CA . GLN A 1 76 ? 3.150 2.351 -14.785 1.00 57.84 76 GLN A CA 1
ATOM 577 C C . GLN A 1 76 ? 1.926 3.110 -14.296 1.00 57.84 76 GLN A C 1
ATOM 579 O O . GLN A 1 76 ? 1.955 3.743 -13.237 1.00 57.84 76 GLN A O 1
ATOM 584 N N . ARG A 1 77 ? 0.848 3.093 -15.084 1.00 68.81 77 ARG A N 1
ATOM 585 C CA . ARG A 1 77 ? -0.392 3.738 -14.659 1.00 68.81 77 ARG A CA 1
ATOM 586 C C . ARG A 1 77 ? -0.847 2.990 -13.413 1.00 68.81 77 ARG A C 1
ATOM 588 O O . ARG A 1 77 ? -1.030 1.780 -13.459 1.00 68.81 77 ARG A O 1
ATOM 595 N N . LEU A 1 78 ? -1.082 3.700 -12.311 1.00 77.69 78 LEU A N 1
ATOM 596 C CA . LEU A 1 78 ? -1.643 3.099 -11.094 1.00 77.69 78 LEU A CA 1
ATOM 597 C C . LEU A 1 78 ? -2.920 2.292 -11.400 1.00 77.69 78 LEU A C 1
ATOM 599 O O . LEU A 1 78 ? -3.164 1.259 -10.789 1.00 77.69 78 LEU A O 1
ATOM 603 N N . ALA A 1 79 ? -3.689 2.736 -12.400 1.00 83.62 79 ALA A N 1
ATOM 604 C CA . ALA A 1 79 ? -4.856 2.034 -12.924 1.00 83.62 79 ALA A CA 1
ATOM 605 C C . ALA A 1 79 ? -4.564 0.591 -13.379 1.00 83.62 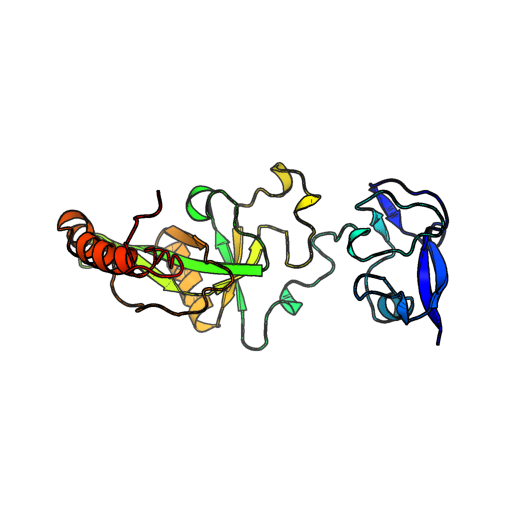79 ALA A C 1
ATOM 607 O O . ALA A 1 79 ? -5.429 -0.263 -13.223 1.00 83.62 79 ALA A O 1
ATOM 608 N N . ASP A 1 80 ? -3.364 0.305 -13.887 1.00 83.12 80 ASP A N 1
ATOM 609 C CA . ASP A 1 80 ? -2.973 -1.029 -14.357 1.00 83.12 80 ASP A CA 1
ATOM 610 C C . ASP A 1 80 ? -2.721 -1.992 -13.184 1.00 83.12 80 ASP A C 1
ATOM 612 O O . ASP A 1 80 ? -2.872 -3.203 -13.330 1.00 83.12 80 ASP A O 1
ATOM 616 N N . ALA A 1 81 ? -2.382 -1.463 -12.001 1.00 82.94 81 ALA A N 1
ATOM 617 C CA . ALA A 1 81 ? -2.250 -2.238 -10.765 1.00 82.94 81 ALA A CA 1
ATOM 618 C C . ALA A 1 81 ? -3.610 -2.524 -10.098 1.00 82.94 81 ALA A C 1
ATOM 620 O O . ALA A 1 81 ? -3.710 -3.382 -9.217 1.00 82.94 81 ALA A O 1
ATOM 621 N N . VAL A 1 82 ? -4.679 -1.832 -10.510 1.00 88.50 82 VAL A N 1
ATOM 622 C CA . VAL A 1 82 ? -6.025 -2.072 -9.986 1.00 88.50 82 VAL A CA 1
ATOM 623 C C . VAL A 1 82 ? -6.634 -3.287 -10.675 1.00 88.50 82 VAL A C 1
ATOM 625 O O . VAL A 1 82 ? -6.962 -3.257 -11.860 1.00 88.50 82 VAL A O 1
ATOM 628 N N . GLN A 1 83 ? -6.850 -4.366 -9.918 1.00 88.69 83 GLN A N 1
ATOM 629 C CA . GLN A 1 83 ? -7.532 -5.551 -10.444 1.00 88.69 83 GLN A CA 1
ATOM 630 C C . GLN A 1 83 ? -8.944 -5.215 -10.943 1.00 88.69 83 GLN A C 1
ATOM 632 O O . GLN A 1 83 ? -9.627 -4.346 -10.390 1.00 88.69 83 GLN A O 1
ATOM 637 N N . LYS A 1 84 ? -9.413 -5.955 -11.958 1.00 89.19 84 LYS A N 1
ATOM 638 C CA . LYS A 1 84 ? -10.775 -5.819 -12.497 1.00 89.19 84 LYS A CA 1
ATOM 639 C C . LYS A 1 84 ? -11.808 -5.850 -11.367 1.00 89.19 84 LYS A C 1
ATOM 641 O O . LYS A 1 84 ? -11.722 -6.682 -10.474 1.00 89.19 84 LYS A O 1
ATOM 646 N N . LYS A 1 85 ? -12.808 -4.966 -11.458 1.00 91.19 85 LYS A N 1
ATOM 647 C CA . LYS A 1 85 ? -13.863 -4.737 -10.447 1.00 91.19 85 LYS A CA 1
ATOM 648 C C . LYS A 1 85 ? -13.390 -4.115 -9.123 1.00 91.19 85 LYS A C 1
ATOM 650 O O . LYS A 1 85 ? -14.245 -3.725 -8.341 1.00 91.19 85 LYS A O 1
ATOM 655 N N . GLY A 1 86 ? -12.089 -3.936 -8.901 1.00 94.88 86 GLY A N 1
ATOM 656 C CA . GLY A 1 86 ? -11.562 -3.195 -7.755 1.00 94.88 86 GLY A CA 1
ATOM 657 C C . GLY A 1 86 ? -11.516 -1.680 -7.971 1.00 94.88 86 GLY A C 1
ATOM 658 O O . GLY A 1 86 ? -11.829 -1.160 -9.050 1.00 94.88 86 GLY A O 1
ATOM 659 N N . ARG A 1 87 ? -11.117 -0.966 -6.922 1.00 96.25 87 ARG A N 1
ATOM 660 C CA . ARG A 1 87 ? -10.873 0.478 -6.875 1.00 96.25 87 ARG A CA 1
ATOM 661 C C . ARG A 1 87 ? -9.575 0.747 -6.120 1.00 96.25 87 ARG A C 1
ATOM 663 O O . ARG A 1 87 ? -9.264 0.054 -5.156 1.00 96.25 87 ARG A O 1
ATOM 670 N N . ALA A 1 88 ? -8.842 1.761 -6.566 1.00 95.25 88 ALA A N 1
ATOM 671 C CA . ALA A 1 88 ? -7.758 2.357 -5.797 1.00 95.25 88 ALA A CA 1
ATOM 672 C C . ALA A 1 88 ? -8.324 3.517 -4.974 1.00 95.25 88 ALA A C 1
ATOM 674 O O . ALA A 1 88 ? -8.961 4.405 -5.543 1.00 95.25 88 ALA A O 1
ATOM 675 N N . VAL A 1 89 ? -8.090 3.516 -3.663 1.00 96.06 89 VAL A N 1
ATOM 676 C CA . VAL A 1 89 ? -8.509 4.601 -2.764 1.00 96.06 89 VAL A CA 1
ATOM 677 C C . VAL A 1 89 ? -7.318 5.064 -1.954 1.00 96.06 89 VAL A C 1
ATOM 679 O O . VAL A 1 89 ? -6.633 4.247 -1.343 1.00 96.06 89 VAL A O 1
ATOM 682 N N . SER A 1 90 ? -7.071 6.371 -1.949 1.00 95.50 90 SER A N 1
ATOM 683 C CA . SER A 1 90 ? -6.023 6.971 -1.129 1.00 95.50 90 SER A CA 1
ATOM 684 C C . SER A 1 90 ? -6.574 7.362 0.237 1.00 95.50 90 SER A C 1
ATOM 686 O O . SER A 1 90 ? -7.553 8.103 0.327 1.00 95.50 90 SER A O 1
ATOM 688 N N . ILE A 1 91 ? -5.908 6.893 1.285 1.00 95.69 91 ILE A N 1
ATOM 689 C CA . ILE A 1 91 ? -6.164 7.253 2.675 1.00 95.69 91 ILE A CA 1
ATOM 690 C C . ILE A 1 91 ? -5.056 8.172 3.192 1.00 95.69 91 ILE A C 1
ATOM 692 O O . ILE A 1 91 ? -3.882 7.992 2.862 1.00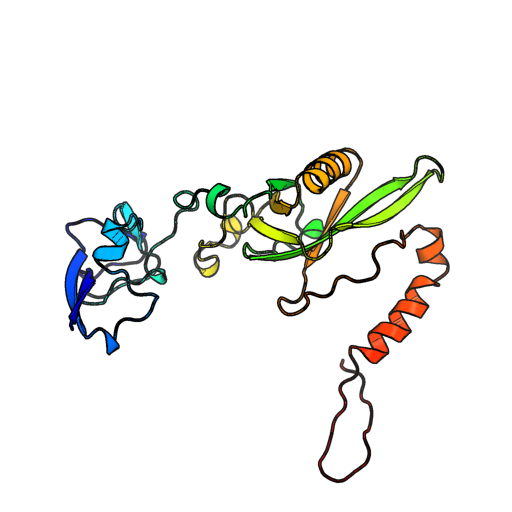 95.69 91 ILE A O 1
ATOM 696 N N . ARG A 1 92 ? -5.428 9.174 3.989 1.00 95.69 92 ARG A N 1
ATOM 697 C CA . ARG A 1 92 ? -4.509 10.073 4.692 1.00 95.69 92 ARG A CA 1
ATOM 698 C C . ARG A 1 92 ? -3.919 9.340 5.890 1.00 95.69 92 ARG A C 1
ATOM 700 O O . ARG A 1 92 ? -4.660 8.740 6.662 1.00 95.69 92 ARG A O 1
ATOM 707 N N . VAL A 1 93 ? -2.603 9.425 6.047 1.00 95.56 93 VAL A N 1
ATOM 708 C CA . VAL A 1 93 ? -1.871 8.789 7.143 1.00 95.56 93 VAL A CA 1
ATOM 709 C C . VAL A 1 93 ? -0.803 9.721 7.709 1.00 95.56 93 VAL A C 1
ATOM 711 O O . VAL A 1 93 ? -0.221 10.545 7.006 1.00 95.56 93 VAL A O 1
ATOM 714 N N . THR A 1 94 ? -0.539 9.564 8.996 1.00 95.12 94 THR A N 1
ATOM 715 C CA . THR A 1 94 ? 0.651 10.042 9.707 1.00 95.12 94 THR A CA 1
ATOM 716 C C . THR A 1 94 ? 1.637 8.884 9.923 1.00 95.12 94 THR A C 1
ATOM 718 O O . THR A 1 94 ? 1.241 7.719 9.754 1.00 95.12 94 THR A O 1
ATOM 721 N N . PRO A 1 95 ? 2.889 9.152 10.347 1.00 93.75 95 PRO A N 1
ATOM 722 C CA . PRO A 1 95 ? 3.829 8.097 10.721 1.00 93.75 95 PRO A CA 1
ATOM 723 C C . PRO A 1 95 ? 3.237 7.119 11.744 1.00 93.75 95 PRO A C 1
ATOM 725 O O . PRO A 1 95 ? 3.333 5.911 11.573 1.00 93.75 95 PRO A O 1
ATOM 728 N N . GLU A 1 96 ? 2.525 7.599 12.763 1.00 93.69 96 GLU A N 1
ATOM 729 C CA . GLU A 1 96 ? 1.926 6.752 13.804 1.00 93.69 96 GLU A CA 1
ATOM 730 C C . GLU A 1 96 ? 0.839 5.826 13.242 1.00 93.69 96 GLU A C 1
ATOM 732 O O . GLU A 1 96 ? 0.744 4.665 13.629 1.00 93.69 96 GLU A O 1
A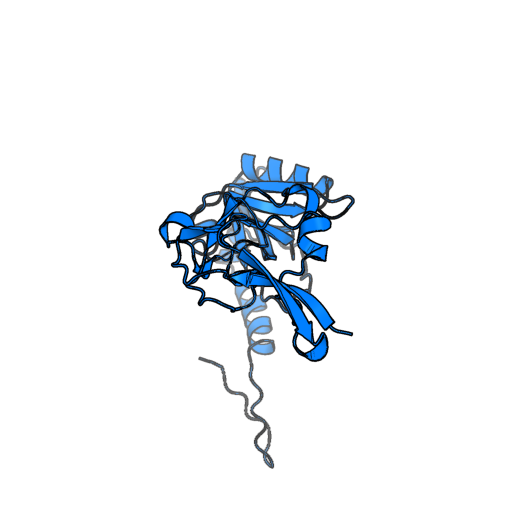TOM 737 N N . SER A 1 97 ? 0.035 6.321 12.300 1.00 95.00 97 SER A N 1
ATOM 738 C CA . SER A 1 97 ? -1.035 5.537 11.666 1.00 95.00 97 SER A CA 1
ATOM 739 C C . SER A 1 97 ? -0.565 4.602 10.545 1.00 95.00 97 SER A C 1
ATOM 741 O O . SER A 1 97 ? -1.369 3.824 10.041 1.00 95.00 97 SER A O 1
ATOM 743 N N . SER A 1 98 ? 0.708 4.669 10.144 1.00 93.50 98 SER A N 1
ATOM 744 C CA . SER A 1 98 ? 1.280 3.912 9.017 1.00 93.50 98 SER A CA 1
ATOM 745 C C . SER A 1 98 ? 2.519 3.105 9.404 1.00 93.50 98 SER A C 1
ATOM 747 O O . SER A 1 98 ? 3.393 2.864 8.574 1.00 93.50 98 SER A O 1
ATOM 749 N N . VAL A 1 99 ? 2.609 2.690 10.673 1.00 93.50 99 VAL A N 1
ATOM 750 C CA . VAL A 1 99 ? 3.742 1.903 11.191 1.00 93.50 99 VAL A CA 1
ATOM 751 C C . VAL A 1 99 ? 5.069 2.625 10.925 1.00 93.50 99 VAL A C 1
ATOM 753 O O . VAL A 1 99 ? 5.995 2.068 10.361 1.00 93.50 99 VAL A O 1
ATOM 756 N N . HIS A 1 100 ? 5.145 3.909 11.272 1.00 91.25 100 HIS A N 1
ATOM 757 C CA . HIS A 1 100 ? 6.294 4.793 11.052 1.00 91.25 100 HIS A CA 1
ATOM 758 C C . HIS A 1 100 ? 6.802 4.810 9.599 1.00 91.25 100 HIS A C 1
ATOM 760 O O . HIS A 1 100 ? 8.003 4.725 9.353 1.00 91.25 100 HIS A O 1
ATOM 766 N N . ASN A 1 101 ? 5.875 4.904 8.639 1.00 88.88 101 ASN A N 1
ATOM 767 C CA . ASN A 1 101 ? 6.158 4.921 7.203 1.00 88.88 101 ASN A CA 1
ATOM 768 C C . ASN A 1 101 ? 6.818 3.641 6.647 1.00 88.88 101 ASN A C 1
ATOM 770 O O . ASN A 1 101 ? 7.339 3.662 5.533 1.00 88.88 101 ASN A O 1
ATOM 774 N N . TRP A 1 102 ? 6.757 2.520 7.372 1.00 90.69 102 TRP A N 1
ATOM 775 C CA . TRP A 1 102 ? 7.319 1.240 6.920 1.00 90.69 102 TRP A CA 1
ATOM 776 C C . TRP A 1 102 ? 6.429 0.461 5.955 1.00 90.69 102 TRP A C 1
ATOM 778 O O . TRP A 1 102 ? 6.885 -0.526 5.394 1.00 90.69 102 TRP A O 1
ATOM 788 N N . VAL A 1 103 ? 5.178 0.879 5.750 1.00 92.56 103 VAL A N 1
ATOM 789 C CA . VAL A 1 103 ? 4.310 0.243 4.751 1.00 92.56 103 VAL A CA 1
ATOM 790 C C . VAL A 1 103 ? 4.831 0.560 3.349 1.00 92.56 103 VAL A C 1
ATOM 792 O O . VAL A 1 103 ? 5.042 1.730 3.013 1.00 92.56 103 VAL A O 1
ATOM 795 N N . GLU A 1 104 ? 4.991 -0.471 2.525 1.00 90.56 104 GLU A N 1
ATOM 796 C CA . GLU A 1 104 ? 5.488 -0.390 1.154 1.00 90.56 104 GLU A CA 1
ATOM 797 C C . GLU A 1 104 ? 4.421 -0.842 0.132 1.00 90.56 104 GLU A C 1
ATOM 799 O O . GLU A 1 104 ? 3.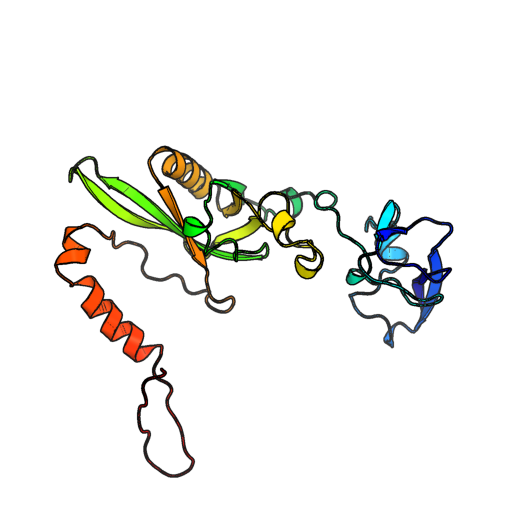498 -1.599 0.450 1.00 90.56 104 GLU A O 1
ATOM 804 N N . PRO A 1 105 ? 4.492 -0.385 -1.134 1.00 89.50 105 PRO A N 1
ATOM 805 C CA . PRO A 1 105 ? 3.660 -0.933 -2.200 1.00 89.50 105 PRO A CA 1
ATOM 806 C C . PRO A 1 105 ? 3.869 -2.447 -2.353 1.00 89.50 105 PRO A C 1
ATOM 808 O O . PRO A 1 105 ? 4.992 -2.907 -2.533 1.00 89.50 105 PRO A O 1
ATOM 811 N N . GLY A 1 106 ? 2.777 -3.210 -2.345 1.00 89.12 106 GLY A N 1
ATOM 812 C CA . GLY A 1 106 ? 2.783 -4.676 -2.349 1.00 89.12 106 GLY A CA 1
ATOM 813 C C . GLY A 1 106 ? 2.462 -5.296 -0.989 1.00 89.12 106 GLY A C 1
ATOM 814 O O . GLY A 1 106 ? 2.017 -6.446 -0.953 1.00 89.12 106 GLY A O 1
ATOM 815 N N . ASP A 1 107 ? 2.597 -4.537 0.101 1.00 92.12 107 ASP A N 1
ATOM 816 C CA . ASP A 1 107 ? 2.267 -5.014 1.440 1.00 92.12 107 ASP A CA 1
ATOM 817 C C . ASP A 1 107 ? 0.769 -5.248 1.626 1.00 92.12 107 ASP A C 1
ATOM 819 O O . ASP A 1 107 ? -0.090 -4.713 0.912 1.00 92.12 107 ASP A O 1
ATOM 823 N N . ARG A 1 108 ? 0.456 -6.047 2.646 1.00 94.06 108 ARG A N 1
ATOM 824 C CA . ARG A 1 108 ? -0.904 -6.295 3.116 1.00 94.06 108 ARG A CA 1
ATOM 825 C C . ARG A 1 108 ? -1.103 -5.620 4.461 1.00 94.06 108 ARG A C 1
ATOM 827 O O . ARG A 1 108 ? -0.271 -5.746 5.356 1.00 94.06 108 ARG A O 1
ATOM 834 N N . VAL A 1 109 ? -2.223 -4.928 4.609 1.00 95.94 109 VAL A N 1
ATOM 835 C CA . VAL A 1 109 ? -2.573 -4.209 5.834 1.00 95.94 109 VAL A CA 1
ATOM 836 C C . VAL A 1 109 ? -4.014 -4.486 6.238 1.00 95.94 109 VAL A C 1
ATOM 838 O O . VAL A 1 109 ? -4.881 -4.716 5.394 1.00 95.94 109 VAL A O 1
ATOM 841 N N . ASP A 1 110 ? -4.282 -4.405 7.533 1.00 95.31 110 ASP A N 1
ATOM 842 C CA . ASP A 1 110 ? -5.636 -4.226 8.045 1.00 95.31 110 ASP A CA 1
ATOM 843 C C . ASP A 1 110 ? -5.879 -2.734 8.295 1.00 95.31 110 ASP A C 1
ATOM 845 O O . ASP A 1 110 ? -4.972 -2.007 8.710 1.00 95.31 110 ASP A O 1
ATOM 849 N N . VAL A 1 111 ? -7.108 -2.276 8.055 1.00 95.69 111 VAL A N 1
ATOM 850 C CA . VAL A 1 111 ? -7.520 -0.889 8.290 1.00 95.69 111 VAL A CA 1
ATOM 851 C C . VAL A 1 111 ? -8.381 -0.833 9.542 1.00 95.69 111 VAL A C 1
ATOM 853 O O . VAL A 1 111 ? -9.481 -1.388 9.590 1.00 95.69 111 VAL A O 1
ATOM 856 N N . ILE A 1 112 ? -7.881 -0.136 10.555 1.00 95.25 112 ILE A N 1
ATOM 857 C CA . ILE A 1 112 ? -8.537 0.066 11.842 1.00 95.25 112 ILE A CA 1
ATOM 858 C C . ILE A 1 112 ? -9.065 1.496 11.891 1.00 95.25 112 ILE A C 1
ATOM 860 O O . ILE A 1 112 ? -8.311 2.457 11.779 1.00 95.25 112 ILE A O 1
ATOM 864 N N . GLY A 1 113 ? -10.370 1.639 12.076 1.00 95.19 113 GLY A N 1
ATOM 865 C CA . GLY A 1 113 ? -11.028 2.923 12.244 1.00 95.19 113 GLY A CA 1
ATOM 866 C C . GLY A 1 113 ? -11.291 3.228 13.711 1.00 95.19 113 GLY A C 1
ATOM 867 O O . GLY A 1 113 ? -11.742 2.357 14.457 1.00 95.19 113 GLY A O 1
ATOM 868 N N . VAL A 1 114 ? -11.019 4.464 14.121 1.00 94.88 114 VAL A N 1
ATOM 869 C CA . VAL A 1 114 ? -11.310 4.978 15.459 1.00 94.88 114 VAL A CA 1
ATOM 870 C C . VAL A 1 114 ? -12.303 6.129 15.339 1.00 94.88 114 VAL A C 1
ATOM 872 O O . VAL A 1 114 ? -12.001 7.164 14.742 1.00 94.88 114 VAL A O 1
ATOM 875 N N . PHE A 1 115 ? -13.484 5.950 15.928 1.00 94.06 115 PHE A N 1
ATOM 876 C CA . PHE A 1 115 ? -14.621 6.863 15.794 1.00 94.06 115 PHE A CA 1
ATOM 877 C C . PHE A 1 115 ? -15.261 7.142 17.143 1.00 94.06 115 PHE A C 1
ATOM 879 O O . PHE A 1 115 ? -15.127 6.363 18.086 1.00 94.06 115 PHE A O 1
ATOM 886 N N . ARG A 1 116 ? -16.036 8.223 17.210 1.00 93.06 116 ARG A N 1
ATOM 887 C CA . ARG A 1 116 ? -16.947 8.447 18.327 1.00 93.06 116 ARG A CA 1
ATOM 888 C C . ARG A 1 116 ? -18.284 7.769 18.048 1.00 93.06 116 ARG A C 1
ATOM 890 O O . ARG A 1 116 ? -18.953 8.113 17.077 1.00 93.06 116 ARG A O 1
ATOM 897 N N . ASP A 1 117 ? -18.694 6.845 18.909 1.00 89.56 117 ASP A N 1
ATOM 898 C CA . ASP A 1 117 ? -20.019 6.237 18.830 1.00 89.56 117 ASP A CA 1
ATOM 899 C C . ASP A 1 117 ? -21.084 7.276 19.240 1.00 89.56 117 ASP A C 1
ATOM 901 O O . ASP A 1 117 ? -21.034 7.806 20.357 1.00 89.56 117 ASP A O 1
ATOM 905 N N . PRO A 1 118 ? -22.061 7.599 18.374 1.00 87.00 118 PRO A N 1
ATOM 906 C CA . PRO A 1 118 ? -23.059 8.622 18.672 1.00 87.00 118 PRO A CA 1
ATOM 907 C C . PRO A 1 118 ? -24.049 8.205 19.770 1.00 87.00 118 PRO A C 1
ATOM 909 O O . PRO A 1 118 ? -24.599 9.072 20.452 1.00 87.00 118 PRO A O 1
ATOM 912 N N . LYS A 1 119 ? -24.284 6.901 19.962 1.00 86.75 119 LYS A N 1
ATOM 913 C CA . LYS A 1 119 ? -25.217 6.369 20.966 1.00 86.75 119 LYS A CA 1
ATOM 914 C C . LYS A 1 119 ? -24.548 6.263 22.329 1.00 86.75 119 LYS A C 1
ATOM 916 O O . LYS A 1 119 ? -25.105 6.725 23.320 1.00 86.75 119 LYS A O 1
ATOM 921 N N . LEU A 1 120 ? -23.353 5.679 22.366 1.00 83.75 120 LEU A N 1
ATOM 922 C CA . LEU A 1 120 ? -22.603 5.440 23.602 1.00 83.75 120 LEU A CA 1
ATOM 923 C C . LEU A 1 120 ? -21.796 6.671 24.046 1.00 83.75 120 LEU A C 1
ATOM 925 O O . LEU A 1 120 ? -21.355 6.743 25.189 1.00 83.75 120 LEU A O 1
ATOM 929 N N . ARG A 1 121 ? -21.629 7.663 23.157 1.00 87.38 121 ARG A N 1
ATOM 930 C CA . ARG A 1 121 ? -20.844 8.899 23.357 1.00 87.38 121 ARG A CA 1
ATOM 931 C C . ARG A 1 121 ? -19.371 8.663 23.709 1.00 87.38 121 ARG A C 1
ATOM 933 O O . ARG A 1 121 ? -18.686 9.603 24.129 1.00 87.38 121 ARG A O 1
ATOM 940 N N . GLU A 1 122 ? -18.876 7.456 23.475 1.00 89.88 122 GLU A N 1
ATOM 941 C CA . GLU A 1 122 ? -17.504 7.027 23.729 1.00 89.88 122 GLU A CA 1
ATOM 942 C C . GLU A 1 122 ? -16.721 6.815 22.430 1.00 89.88 122 GLU A C 1
ATOM 944 O O . GLU A 1 122 ? -17.291 6.781 21.339 1.00 89.88 122 GLU A O 1
ATOM 949 N N . MET A 1 123 ? -15.402 6.684 22.551 1.00 92.31 123 MET A N 1
ATOM 950 C CA . MET A 1 123 ? -14.547 6.303 21.431 1.00 92.31 123 MET A CA 1
ATOM 951 C C . MET A 1 123 ? -14.560 4.786 21.262 1.00 92.31 123 MET A C 1
ATOM 953 O O . MET A 1 123 ? -14.411 4.044 22.235 1.00 92.31 123 MET A O 1
ATOM 957 N N . ILE A 1 124 ? -14.698 4.341 20.018 1.00 92.75 124 ILE A N 1
ATOM 958 C CA . ILE A 1 124 ? -14.641 2.937 19.629 1.00 92.75 124 ILE A CA 1
ATOM 959 C C . ILE A 1 124 ? -13.586 2.739 18.544 1.00 92.75 124 ILE A C 1
ATOM 961 O O . ILE A 1 124 ? -13.354 3.621 17.718 1.00 92.75 124 ILE A O 1
ATOM 965 N N . SER A 1 125 ? -12.968 1.565 18.535 1.00 92.81 125 SER A N 1
ATOM 966 C CA . SER A 1 125 ? -12.043 1.112 17.501 1.00 92.81 125 SER A CA 1
ATOM 967 C C . SER A 1 125 ? -12.585 -0.154 16.843 1.00 92.81 125 SER A C 1
ATOM 969 O O . SER A 1 125 ? -13.024 -1.078 17.535 1.00 92.81 125 SER A O 1
ATOM 971 N N . VAL A 1 126 ? -12.587 -0.193 15.512 1.00 92.06 126 VAL A N 1
ATOM 972 C CA . VAL A 1 126 ? -13.109 -1.310 14.716 1.00 92.06 126 VAL A CA 1
ATOM 973 C C . VAL A 1 126 ? -12.156 -1.600 13.565 1.00 92.06 126 VAL A C 1
ATOM 975 O O . VAL A 1 126 ? -11.777 -0.689 12.832 1.00 92.06 126 VAL A O 1
ATOM 978 N N . THR A 1 127 ? -11.801 -2.867 13.367 1.00 93.19 127 THR A N 1
ATOM 979 C CA . THR A 1 127 ? -11.118 -3.302 12.144 1.00 93.19 127 THR A CA 1
ATOM 980 C C . THR A 1 127 ? -12.138 -3.336 11.014 1.00 93.19 127 THR A C 1
ATOM 982 O O . THR A 1 127 ? -13.012 -4.196 10.987 1.00 93.19 127 THR A O 1
ATOM 985 N N . MET A 1 128 ? -12.062 -2.357 10.119 1.00 92.50 128 MET A N 1
ATOM 986 C CA . MET A 1 128 ? -13.043 -2.139 9.058 1.00 92.50 128 MET A CA 1
ATOM 987 C C . MET A 1 128 ? -12.783 -3.007 7.838 1.00 92.50 128 MET A C 1
ATOM 989 O O . MET A 1 128 ? -13.717 -3.460 7.187 1.00 92.50 128 MET A O 1
ATOM 993 N N . LEU A 1 129 ? -11.507 -3.201 7.515 1.00 94.12 129 LEU A N 1
ATOM 994 C CA . LEU A 1 129 ? -11.057 -4.040 6.417 1.00 94.12 129 LEU A CA 1
ATOM 995 C C . LEU A 1 129 ? -9.851 -4.841 6.885 1.00 94.12 129 LEU A C 1
ATOM 997 O O . LEU A 1 129 ? -9.028 -4.335 7.648 1.00 94.12 129 LEU A O 1
ATOM 1001 N N . GLN A 1 130 ? -9.745 -6.071 6.400 1.00 93.81 130 GLN A N 1
ATOM 1002 C CA . GLN A 1 130 ? -8.600 -6.935 6.644 1.00 93.81 130 GLN A CA 1
ATOM 1003 C C . GLN A 1 130 ? -7.970 -7.362 5.325 1.00 93.81 130 GLN A C 1
ATOM 1005 O O . GLN A 1 130 ? -8.662 -7.447 4.309 1.00 93.81 130 GLN A O 1
ATOM 1010 N N . ASN A 1 131 ? -6.676 -7.673 5.362 1.00 93.94 131 ASN A N 1
ATOM 1011 C CA . ASN A 1 131 ? -5.934 -8.230 4.235 1.00 93.94 131 ASN A CA 1
ATOM 1012 C C . ASN A 1 131 ? -6.019 -7.369 2.956 1.00 93.94 131 ASN A C 1
ATOM 1014 O O . ASN A 1 131 ? -6.173 -7.865 1.837 1.00 93.94 131 ASN A O 1
ATOM 1018 N N . VAL A 1 132 ? -5.937 -6.052 3.129 1.00 94.62 132 VAL A N 1
ATOM 1019 C CA . VAL A 1 132 ? -6.011 -5.074 2.046 1.00 94.62 132 VAL A CA 1
ATOM 1020 C C . VAL A 1 132 ? -4.630 -4.890 1.430 1.00 94.62 132 VAL A C 1
ATOM 1022 O O . VAL A 1 132 ? -3.655 -4.675 2.143 1.00 94.62 132 VAL A O 1
ATOM 1025 N N . ILE A 1 133 ? -4.541 -4.947 0.100 1.00 94.19 133 ILE A N 1
ATOM 1026 C CA . ILE A 1 133 ? -3.275 -4.753 -0.619 1.00 94.19 133 ILE A CA 1
ATOM 1027 C C . ILE A 1 133 ? -2.990 -3.260 -0.773 1.00 94.19 133 ILE A C 1
ATOM 1029 O O . ILE A 1 133 ? -3.849 -2.490 -1.214 1.00 94.19 133 ILE A O 1
ATOM 1033 N N . VAL A 1 134 ? -1.756 -2.863 -0.483 1.00 94.50 134 VAL A N 1
ATOM 1034 C CA . VAL A 1 134 ? -1.248 -1.516 -0.732 1.00 94.50 134 VAL A CA 1
ATOM 1035 C C . VAL A 1 134 ? -0.721 -1.426 -2.161 1.00 94.50 134 VAL A C 1
ATOM 1037 O O . VAL A 1 134 ? 0.169 -2.165 -2.565 1.00 94.50 134 VAL A O 1
ATOM 1040 N N . LEU A 1 135 ? -1.272 -0.504 -2.947 1.00 91.44 135 LEU A N 1
ATOM 1041 C CA . LEU A 1 135 ? -0.864 -0.262 -4.333 1.00 91.44 135 LEU A CA 1
ATOM 1042 C C . LEU A 1 135 ? 0.228 0.804 -4.445 1.00 91.44 135 LEU A C 1
ATOM 1044 O O . LEU A 1 135 ? 1.057 0.741 -5.355 1.00 91.44 135 LEU A O 1
ATOM 1048 N N . ALA A 1 136 ? 0.193 1.805 -3.563 1.00 90.62 136 ALA A N 1
ATOM 1049 C CA . ALA A 1 136 ? 1.131 2.918 -3.581 1.00 90.62 136 ALA A CA 1
ATOM 1050 C C . ALA A 1 136 ? 1.266 3.592 -2.210 1.00 90.62 136 ALA A C 1
ATOM 1052 O O . ALA A 1 136 ? 0.314 3.627 -1.431 1.00 90.62 136 ALA A O 1
ATOM 1053 N N . THR A 1 137 ? 2.420 4.204 -1.963 1.00 90.88 137 THR A N 1
ATOM 1054 C CA . THR A 1 137 ? 2.708 5.056 -0.804 1.00 90.88 137 THR A CA 1
ATOM 1055 C C . THR A 1 137 ? 3.149 6.430 -1.310 1.00 90.88 137 THR A C 1
ATOM 1057 O O . THR A 1 137 ? 4.115 6.574 -2.058 1.00 90.88 137 THR A O 1
ATOM 1060 N N . GLY A 1 138 ? 2.372 7.470 -1.009 1.00 87.12 138 GLY A N 1
ATOM 1061 C CA . GLY A 1 138 ? 2.527 8.780 -1.637 1.00 87.12 138 GLY A CA 1
ATOM 1062 C C . GLY A 1 138 ? 2.459 8.686 -3.166 1.00 87.12 138 GLY A C 1
ATOM 1063 O O . GLY A 1 138 ? 1.438 8.312 -3.740 1.00 87.12 138 GLY A O 1
ATOM 1064 N N . ARG A 1 139 ? 3.567 9.022 -3.836 1.00 78.44 139 ARG A N 1
ATOM 1065 C CA . ARG A 1 139 ? 3.709 8.917 -5.301 1.00 78.44 139 ARG A CA 1
ATOM 1066 C C . ARG A 1 139 ? 4.475 7.668 -5.753 1.00 78.44 139 ARG A C 1
ATOM 1068 O O . ARG A 1 139 ? 4.784 7.549 -6.933 1.00 78.44 139 ARG A O 1
ATOM 1075 N N . ILE A 1 140 ? 4.820 6.766 -4.843 1.00 75.38 140 ILE A N 1
ATOM 1076 C CA . ILE A 1 140 ? 5.625 5.571 -5.105 1.00 75.38 140 ILE A CA 1
ATOM 1077 C C . ILE A 1 140 ? 4.687 4.375 -5.312 1.00 75.38 140 ILE A C 1
ATOM 1079 O O . ILE A 1 140 ? 3.837 4.123 -4.467 1.00 75.38 140 ILE A O 1
ATOM 1083 N N . GLY A 1 141 ? 4.836 3.632 -6.416 1.00 69.12 141 GLY A N 1
ATOM 1084 C CA . GLY A 1 141 ? 4.030 2.442 -6.737 1.00 69.12 141 GLY A CA 1
ATOM 1085 C C . GLY A 1 141 ? 4.860 1.161 -6.903 1.00 69.12 141 GLY A C 1
ATOM 1086 O O . GLY A 1 141 ? 6.087 1.215 -6.906 1.00 69.12 141 GLY A O 1
ATOM 1087 N N . GLY A 1 142 ? 4.181 0.019 -7.075 1.00 57.44 142 GLY A N 1
ATOM 1088 C CA . GLY A 1 142 ? 4.682 -1.369 -6.955 1.00 57.44 142 GLY A CA 1
ATOM 1089 C C . GLY A 1 142 ? 5.884 -1.856 -7.783 1.00 57.44 142 GLY A C 1
ATOM 1090 O O . GLY A 1 142 ? 6.217 -3.032 -7.697 1.00 57.44 142 GLY A O 1
ATOM 1091 N N . GLN A 1 143 ? 6.548 -1.008 -8.571 1.00 55.25 143 GLN A N 1
ATOM 1092 C CA . GLN A 1 143 ? 7.831 -1.342 -9.218 1.00 55.25 143 GLN A CA 1
ATOM 1093 C C . GLN A 1 143 ? 8.952 -0.360 -8.879 1.00 55.25 143 GLN A C 1
ATOM 1095 O O . GLN A 1 143 ? 10.070 -0.505 -9.372 1.00 55.25 143 GLN A O 1
ATOM 1100 N N . THR A 1 144 ? 8.682 0.637 -8.034 1.00 59.94 144 THR A N 1
ATOM 1101 C CA . THR A 1 144 ? 9.725 1.545 -7.583 1.00 59.94 144 THR A CA 1
ATOM 1102 C C . THR A 1 144 ? 10.692 0.800 -6.677 1.00 59.94 144 THR A C 1
ATOM 1104 O O . THR A 1 144 ? 10.303 0.286 -5.631 1.00 59.94 144 THR A O 1
ATOM 1107 N N . ASN A 1 145 ? 11.972 0.783 -7.043 1.00 62.78 145 ASN A N 1
ATOM 1108 C CA . ASN A 1 145 ? 13.006 0.283 -6.149 1.00 62.78 145 ASN A CA 1
ATOM 1109 C C . ASN A 1 145 ? 13.221 1.280 -5.000 1.00 62.78 145 ASN A C 1
ATOM 1111 O O . ASN A 1 145 ? 14.018 2.216 -5.096 1.00 62.78 145 ASN A O 1
ATOM 1115 N N . LEU A 1 146 ? 12.490 1.057 -3.909 1.00 64.56 146 LEU A N 1
ATOM 1116 C CA . LEU A 1 146 ? 12.521 1.873 -2.699 1.00 64.56 146 LEU A CA 1
ATOM 1117 C C . LEU A 1 146 ? 13.933 2.047 -2.145 1.00 64.56 146 LEU A C 1
ATOM 1119 O O . LEU A 1 146 ? 14.265 3.127 -1.666 1.00 64.56 146 LEU A O 1
ATOM 1123 N N . ARG A 1 147 ? 14.796 1.032 -2.282 1.00 63.88 147 ARG A N 1
ATOM 1124 C CA . ARG A 1 147 ? 16.164 1.039 -1.738 1.00 63.88 147 ARG A CA 1
ATOM 1125 C C . ARG A 1 147 ? 17.053 2.135 -2.330 1.00 63.88 147 ARG A C 1
ATOM 1127 O O . ARG A 1 147 ? 18.050 2.488 -1.711 1.00 63.88 147 ARG A O 1
ATOM 1134 N N . LEU A 1 148 ? 16.684 2.675 -3.489 1.00 60.44 148 LEU A N 1
ATOM 1135 C CA . LEU A 1 148 ? 17.406 3.744 -4.185 1.00 60.44 148 LEU A CA 1
ATOM 1136 C C . LEU A 1 148 ? 16.897 5.146 -3.843 1.00 60.44 148 LEU A C 1
ATOM 1138 O O . LEU A 1 148 ? 17.524 6.134 -4.216 1.00 60.44 148 LEU A O 1
ATOM 1142 N N . LEU A 1 149 ? 15.755 5.236 -3.165 1.00 66.38 149 LEU A N 1
ATOM 1143 C CA . LEU A 1 149 ? 15.206 6.500 -2.698 1.00 66.38 149 LEU A CA 1
ATOM 1144 C C . LEU A 1 149 ? 15.901 6.919 -1.405 1.00 66.38 149 LEU A C 1
ATOM 1146 O O . LEU A 1 149 ? 16.199 6.067 -0.557 1.00 66.38 149 LEU A O 1
ATOM 1150 N N . SER A 1 150 ? 16.123 8.226 -1.256 1.00 70.38 150 SER A N 1
ATOM 1151 C CA . SER A 1 150 ? 16.559 8.803 0.014 1.00 70.38 150 SER A CA 1
ATOM 1152 C C . SER A 1 150 ? 15.478 8.607 1.084 1.00 70.38 150 SER A C 1
ATOM 1154 O O . SER A 1 150 ? 14.305 8.429 0.756 1.00 70.38 150 SER A O 1
ATOM 1156 N N . GLU A 1 151 ? 15.841 8.648 2.369 1.00 70.81 151 GLU A N 1
ATOM 1157 C CA . GLU A 1 151 ? 14.852 8.534 3.455 1.00 70.81 151 GLU A CA 1
ATOM 1158 C C . GLU A 1 151 ? 13.754 9.601 3.349 1.00 70.81 151 GLU A C 1
ATOM 1160 O O . GLU A 1 151 ? 12.582 9.295 3.552 1.00 70.81 151 GLU A O 1
ATOM 1165 N N . ASN A 1 152 ? 14.109 10.821 2.932 1.00 73.69 152 ASN A N 1
ATOM 1166 C CA . ASN A 1 152 ? 13.148 11.903 2.709 1.00 73.69 152 ASN A CA 1
ATOM 1167 C C . ASN A 1 152 ? 12.164 11.587 1.576 1.00 73.69 152 ASN A C 1
ATOM 1169 O O . ASN A 1 152 ? 10.988 11.918 1.681 1.00 73.69 152 ASN A O 1
ATOM 1173 N N . ASP A 1 153 ? 12.618 10.916 0.517 1.00 71.69 153 ASP A N 1
ATOM 1174 C CA . ASP A 1 153 ? 11.756 10.534 -0.606 1.00 71.69 153 ASP A CA 1
ATOM 1175 C C . ASP A 1 153 ? 10.835 9.354 -0.265 1.00 71.69 153 ASP A C 1
ATOM 1177 O O . ASP A 1 153 ? 9.829 9.153 -0.943 1.00 71.69 153 ASP A O 1
ATOM 1181 N N . ARG A 1 154 ? 11.159 8.575 0.778 1.00 75.19 154 ARG A N 1
ATOM 1182 C CA . ARG A 1 154 ? 10.307 7.491 1.300 1.00 75.19 154 ARG A CA 1
ATOM 1183 C C . ARG A 1 154 ? 9.248 7.981 2.279 1.00 75.19 154 ARG A C 1
ATOM 1185 O O . ARG A 1 154 ? 8.356 7.213 2.628 1.00 75.19 154 ARG A O 1
ATOM 1192 N N . GLN A 1 155 ? 9.316 9.235 2.721 1.00 84.88 155 GLN A N 1
ATOM 1193 C CA . GLN A 1 155 ? 8.264 9.809 3.547 1.00 84.88 155 GLN A CA 1
ATOM 1194 C C . GLN A 1 155 ? 6.993 9.999 2.720 1.00 84.88 155 GLN A C 1
ATOM 1196 O O . GLN A 1 155 ? 7.004 10.488 1.590 1.00 84.88 155 GLN A O 1
ATOM 1201 N N . TYR A 1 156 ? 5.864 9.633 3.312 1.00 90.88 156 TYR A N 1
ATOM 1202 C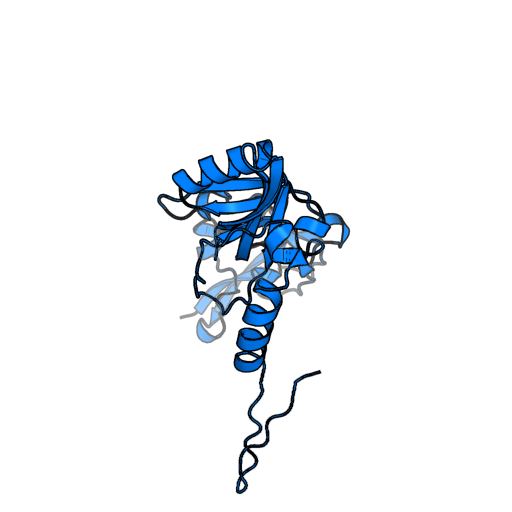 CA . TYR A 1 156 ? 4.555 9.798 2.702 1.00 90.88 156 TYR A CA 1
ATOM 1203 C C . TYR A 1 156 ? 3.512 10.141 3.760 1.00 90.88 156 TYR A C 1
ATOM 1205 O O . TYR A 1 156 ? 3.625 9.797 4.933 1.00 90.88 156 TYR A O 1
ATOM 1213 N N . ASN A 1 157 ? 2.462 10.814 3.314 1.00 94.31 157 ASN A N 1
ATOM 1214 C CA . ASN A 1 157 ? 1.296 11.170 4.122 1.00 94.31 157 ASN A CA 1
ATOM 1215 C C . ASN A 1 157 ? 0.005 10.537 3.583 1.00 94.31 157 ASN A C 1
ATOM 1217 O O . ASN A 1 157 ? -1.097 10.847 4.033 1.00 94.31 157 ASN A O 1
ATOM 1221 N N . THR A 1 158 ? 0.134 9.686 2.565 1.00 94.75 158 THR A N 1
ATOM 1222 C CA . THR A 1 158 ? -0.980 9.004 1.918 1.00 94.75 158 THR A CA 1
ATOM 1223 C C . THR A 1 158 ? -0.577 7.590 1.538 1.00 94.75 158 THR A C 1
ATOM 1225 O O . THR A 1 158 ? 0.551 7.348 1.113 1.00 94.75 158 THR A O 1
ATOM 1228 N N . ILE A 1 159 ? -1.512 6.658 1.673 1.00 95.31 159 ILE A N 1
ATOM 1229 C CA . ILE A 1 159 ? -1.378 5.279 1.202 1.00 95.31 159 ILE A CA 1
ATOM 1230 C C . ILE A 1 159 ? -2.552 4.999 0.280 1.00 95.31 159 ILE A C 1
ATOM 1232 O O . ILE A 1 159 ? -3.682 5.357 0.589 1.00 95.31 159 ILE A O 1
ATOM 1236 N N . THR A 1 160 ? -2.299 4.374 -0.863 1.00 95.38 160 THR A N 1
ATOM 1237 C CA . THR A 1 160 ? -3.348 3.956 -1.790 1.00 95.38 160 THR A CA 1
ATOM 1238 C C . THR A 1 160 ? -3.549 2.460 -1.698 1.00 95.38 160 THR A C 1
ATOM 1240 O O . THR A 1 160 ? -2.617 1.695 -1.932 1.00 95.38 160 THR A O 1
ATOM 1243 N N . VAL A 1 161 ? -4.774 2.049 -1.393 1.00 96.25 161 VAL A N 1
ATOM 1244 C CA . VAL A 1 161 ? -5.159 0.651 -1.198 1.00 96.25 161 VAL A CA 1
ATOM 1245 C C . VAL A 1 161 ? -6.051 0.135 -2.322 1.00 96.25 161 VAL A C 1
ATOM 1247 O O . VAL A 1 161 ? -6.796 0.902 -2.937 1.00 96.25 161 VAL A O 1
ATOM 1250 N N . HIS A 1 162 ? -5.982 -1.171 -2.579 1.00 95.69 162 HIS A N 1
ATOM 1251 C CA . HIS A 1 162 ? -6.884 -1.889 -3.477 1.00 95.69 162 HIS A CA 1
ATOM 1252 C C . HIS A 1 162 ? -8.082 -2.437 -2.707 1.00 95.69 162 HIS A C 1
ATOM 1254 O O . HIS A 1 162 ? -7.917 -3.247 -1.798 1.00 95.69 162 HIS A O 1
ATOM 1260 N N . VAL A 1 163 ? -9.285 -2.003 -3.074 1.00 96.69 163 VAL A N 1
ATOM 1261 C CA . VAL A 1 163 ? -10.525 -2.384 -2.388 1.00 96.69 163 VAL A CA 1
ATOM 1262 C C . VAL A 1 163 ? -11.671 -2.627 -3.368 1.00 96.69 163 VAL A C 1
ATOM 1264 O O . VAL A 1 163 ? -11.604 -2.257 -4.542 1.00 96.69 163 VAL A O 1
ATOM 1267 N N . LEU A 1 164 ? -12.750 -3.244 -2.886 1.00 96.44 164 LEU A N 1
ATOM 1268 C CA . LEU A 1 164 ? -14.020 -3.312 -3.614 1.00 96.44 164 LEU A CA 1
ATOM 1269 C C . LEU A 1 164 ? -14.721 -1.938 -3.636 1.00 96.44 164 LEU A C 1
ATOM 1271 O O . LEU A 1 164 ? -14.448 -1.110 -2.764 1.00 96.44 164 LEU A O 1
ATOM 1275 N N . PRO A 1 165 ? -15.621 -1.672 -4.601 1.00 96.56 165 PRO A N 1
ATOM 1276 C CA . PRO A 1 165 ? -16.341 -0.401 -4.688 1.00 96.56 165 PRO A CA 1
ATOM 1277 C C . PRO A 1 165 ? -17.092 -0.023 -3.403 1.00 96.56 165 PRO A C 1
ATOM 1279 O O . PRO A 1 165 ? -17.005 1.115 -2.958 1.00 96.56 165 PRO A O 1
ATOM 1282 N N . GLU A 1 166 ? -17.750 -0.979 -2.757 1.00 95.38 166 GLU A N 1
ATOM 1283 C CA . GLU A 1 166 ? -18.509 -0.761 -1.521 1.00 95.38 166 GLU A CA 1
ATOM 1284 C C . GLU A 1 166 ? -17.572 -0.408 -0.351 1.00 95.38 166 GLU A C 1
ATOM 1286 O O . GLU A 1 166 ? -17.844 0.484 0.453 1.00 95.38 166 GLU A O 1
ATOM 1291 N N . ALA A 1 167 ? -16.409 -1.064 -0.291 1.00 95.25 167 ALA A N 1
ATOM 1292 C CA . ALA A 1 167 ? -15.369 -0.762 0.688 1.00 95.25 167 ALA A CA 1
ATOM 1293 C C . ALA A 1 167 ? -14.712 0.605 0.433 1.00 95.25 167 ALA A C 1
ATOM 1295 O O . ALA A 1 167 ? -14.292 1.265 1.383 1.00 95.25 167 ALA A O 1
ATOM 1296 N N . ALA A 1 168 ? -14.648 1.056 -0.824 1.00 96.75 168 ALA A N 1
ATOM 1297 C CA . ALA A 1 168 ? -14.144 2.382 -1.167 1.00 96.75 168 ALA A CA 1
ATOM 1298 C C . ALA A 1 168 ? -15.014 3.489 -0.560 1.00 96.75 168 ALA A C 1
ATOM 1300 O O . ALA A 1 168 ? -14.490 4.396 0.085 1.00 96.75 168 ALA A O 1
ATOM 1301 N N . GLU A 1 169 ? -16.335 3.390 -0.717 1.00 96.38 169 GLU A N 1
ATOM 1302 C CA . GLU A 1 169 ? -17.290 4.338 -0.129 1.00 96.38 169 GLU A CA 1
ATOM 1303 C C . GLU A 1 169 ? -17.191 4.351 1.401 1.00 96.38 169 GLU A C 1
ATOM 1305 O O . GLU A 1 169 ? -17.112 5.416 2.020 1.00 96.38 169 GLU A O 1
ATOM 1310 N N . MET A 1 170 ? -17.106 3.163 2.007 1.00 95.50 170 MET A N 1
ATOM 1311 C CA . MET A 1 170 ? -16.954 3.008 3.452 1.00 95.50 170 MET A CA 1
ATOM 1312 C C . MET A 1 170 ? -15.666 3.661 3.980 1.00 95.50 170 MET A C 1
ATOM 1314 O O . MET A 1 170 ? -15.710 4.349 4.999 1.00 95.50 170 MET A O 1
ATOM 1318 N N . LEU A 1 171 ? -14.530 3.477 3.298 1.00 96.31 171 LEU A N 1
ATOM 1319 C CA . LEU A 1 171 ? -13.252 4.086 3.686 1.00 96.31 171 LEU A CA 1
ATOM 1320 C C . LEU A 1 171 ? -13.277 5.609 3.587 1.00 96.31 171 LEU A C 1
ATOM 1322 O O . LEU A 1 171 ? -12.767 6.287 4.480 1.00 96.31 171 LEU A O 1
ATOM 1326 N N . VAL A 1 172 ? -13.873 6.147 2.519 1.00 96.31 172 VAL A N 1
ATOM 1327 C CA . VAL A 1 172 ? -13.989 7.598 2.332 1.00 96.31 172 VAL A CA 1
ATOM 1328 C C . VAL A 1 172 ? -14.809 8.210 3.463 1.00 96.31 172 VAL A C 1
ATOM 1330 O O . VAL A 1 172 ? -14.363 9.174 4.079 1.00 96.31 172 VAL A O 1
ATOM 1333 N N . LEU A 1 173 ? -15.962 7.623 3.795 1.00 95.75 173 LEU A N 1
ATOM 1334 C CA . LEU A 1 173 ? -16.785 8.104 4.903 1.00 95.75 173 LEU A CA 1
ATOM 1335 C C . LEU A 1 173 ? -16.055 7.987 6.248 1.00 95.75 173 LEU A C 1
ATOM 1337 O O . LEU A 1 173 ? -16.063 8.922 7.044 1.00 95.75 173 LEU A O 1
ATOM 1341 N N . ALA A 1 174 ? -15.404 6.854 6.500 1.00 95.00 174 ALA A N 1
ATOM 1342 C CA . ALA A 1 174 ? -14.660 6.626 7.731 1.00 95.00 174 ALA A CA 1
ATOM 1343 C C . ALA A 1 174 ? -13.561 7.670 7.950 1.00 95.00 174 ALA A C 1
ATOM 1345 O O . ALA A 1 174 ? -13.420 8.197 9.050 1.00 95.00 174 ALA A O 1
ATOM 1346 N N . GLN A 1 175 ? -12.830 8.022 6.896 1.00 94.75 175 GLN A N 1
ATOM 1347 C CA . GLN A 1 175 ? -11.791 9.042 6.964 1.00 94.75 175 GLN A CA 1
ATOM 1348 C C . GLN A 1 175 ? -12.327 10.438 7.326 1.00 94.75 175 GLN A C 1
ATOM 1350 O O . GLN A 1 175 ? -11.603 11.238 7.915 1.00 94.75 175 GLN A O 1
ATOM 1355 N N . GLU A 1 176 ? -13.572 10.747 6.967 1.00 94.94 176 GLU A N 1
ATOM 1356 C CA . GLU A 1 176 ? -14.207 12.019 7.327 1.00 94.94 176 GLU A CA 1
ATOM 1357 C C . GLU A 1 176 ? -14.795 11.996 8.748 1.00 94.94 176 GLU A C 1
ATOM 1359 O O . GLU A 1 176 ? -14.889 13.032 9.403 1.00 94.94 176 GLU A O 1
ATOM 1364 N N . LEU A 1 177 ? -15.166 10.816 9.254 1.00 93.88 177 LEU A N 1
ATOM 1365 C CA . LEU A 1 177 ? -15.771 10.655 10.580 1.00 93.88 177 LEU A CA 1
ATOM 1366 C C . LEU A 1 177 ? -14.761 10.443 11.717 1.00 93.88 177 LEU A C 1
ATOM 1368 O O . LEU A 1 177 ? -15.126 10.593 12.886 1.00 93.88 177 LEU A O 1
ATOM 1372 N N . GLY A 1 178 ? -13.520 10.062 11.418 1.00 94.00 178 GLY A N 1
ATOM 1373 C CA . GLY A 1 178 ? -12.521 9.783 12.444 1.00 94.00 178 GLY A CA 1
ATOM 1374 C C . GLY A 1 178 ? -11.133 9.497 11.893 1.00 94.00 178 GLY A C 1
ATOM 1375 O O . GLY A 1 178 ? -10.764 9.950 10.812 1.00 94.00 178 GLY A O 1
ATOM 1376 N N . SER A 1 179 ? -10.353 8.748 12.668 1.00 95.19 179 SER A N 1
ATOM 1377 C CA . SER A 1 179 ? -8.958 8.448 12.346 1.00 95.19 179 SER A CA 1
ATOM 1378 C C . SER A 1 179 ? -8.812 7.010 11.873 1.00 95.19 179 SER A C 1
ATOM 1380 O O . SER A 1 179 ? -9.369 6.092 12.477 1.00 95.19 179 SER A O 1
ATOM 1382 N N . LEU A 1 180 ? -8.027 6.813 10.816 1.00 96.50 180 LEU A N 1
ATOM 1383 C CA . LEU A 1 180 ? -7.676 5.494 10.306 1.00 96.50 180 LEU A CA 1
ATOM 1384 C C . LEU A 1 180 ? -6.241 5.153 10.705 1.00 96.50 180 LEU A C 1
ATOM 1386 O O . LEU A 1 180 ? -5.357 6.003 10.650 1.00 96.50 180 LEU A O 1
ATOM 1390 N N . TYR A 1 181 ? -6.030 3.903 11.094 1.00 96.56 181 TYR A N 1
ATOM 1391 C CA . TYR A 1 181 ? -4.746 3.322 11.459 1.00 96.56 181 TYR A CA 1
ATOM 1392 C C . TYR A 1 181 ? -4.538 2.044 10.660 1.00 96.56 181 TYR A C 1
ATOM 1394 O O . TYR A 1 181 ? -5.486 1.306 10.392 1.00 96.56 181 TYR A O 1
ATOM 1402 N N . LEU A 1 182 ? -3.292 1.775 10.301 1.00 96.50 182 LEU A N 1
ATOM 1403 C CA . LEU A 1 182 ? -2.904 0.570 9.592 1.00 96.50 182 LEU A CA 1
ATOM 1404 C C . LEU A 1 182 ? -2.209 -0.401 10.532 1.00 96.50 182 LEU A C 1
ATOM 1406 O O . LEU A 1 182 ? -1.351 -0.016 11.324 1.00 96.50 182 LEU A O 1
ATOM 1410 N N . SER A 1 183 ? -2.561 -1.674 10.393 1.00 94.56 183 SER A N 1
ATOM 1411 C CA . SER A 1 183 ? -1.806 -2.782 10.965 1.00 94.56 183 SER A CA 1
ATOM 1412 C C . SER A 1 183 ? -1.135 -3.535 9.828 1.00 94.56 183 SER A C 1
ATOM 1414 O O . SER A 1 183 ? -1.822 -4.084 8.969 1.00 94.56 183 SER A O 1
ATOM 1416 N N . LEU A 1 184 ? 0.196 -3.542 9.805 1.00 95.31 184 LEU A N 1
ATOM 1417 C CA . LEU A 1 184 ? 0.973 -4.259 8.796 1.00 95.31 184 LEU A CA 1
ATOM 1418 C C . LEU A 1 184 ? 0.909 -5.769 9.055 1.00 95.31 184 LEU A C 1
ATOM 1420 O O . LEU A 1 184 ? 1.141 -6.217 10.179 1.00 95.31 184 LEU A O 1
ATOM 1424 N N . ARG A 1 185 ? 0.584 -6.546 8.019 1.00 93.12 185 ARG A N 1
ATOM 1425 C CA . ARG A 1 185 ? 0.510 -8.008 8.096 1.00 93.12 185 ARG A CA 1
ATOM 1426 C C . ARG A 1 185 ? 1.842 -8.656 7.759 1.00 93.12 185 ARG A C 1
ATOM 1428 O O . ARG A 1 185 ? 2.623 -8.137 6.966 1.00 93.12 185 ARG A O 1
ATOM 1435 N N . ASN A 1 186 ? 2.044 -9.856 8.294 1.00 89.69 186 ASN A N 1
ATOM 1436 C CA . ASN A 1 186 ? 3.028 -10.762 7.723 1.00 89.69 186 ASN A CA 1
ATOM 1437 C C . ASN A 1 186 ? 2.601 -11.109 6.276 1.00 89.69 186 ASN A C 1
ATOM 1439 O O . ASN A 1 186 ? 1.425 -11.410 6.064 1.00 89.69 186 ASN A O 1
ATOM 1443 N N . PRO A 1 187 ? 3.509 -11.095 5.283 1.00 83.62 187 PRO A N 1
ATOM 1444 C CA . PRO A 1 187 ? 3.181 -11.452 3.900 1.00 83.62 187 PRO A CA 1
ATOM 1445 C C . PRO A 1 187 ? 2.551 -12.845 3.720 1.00 83.62 187 PRO A C 1
ATOM 1447 O 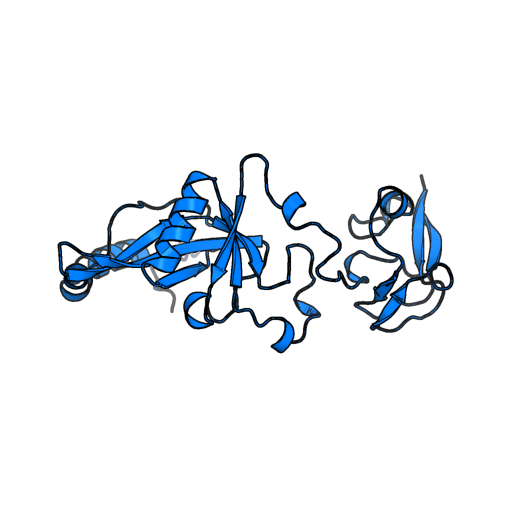O . PRO A 1 187 ? 1.794 -13.050 2.770 1.00 83.62 187 PRO A O 1
ATOM 1450 N N . GLU A 1 188 ? 2.852 -13.790 4.615 1.00 85.56 188 GLU A N 1
ATOM 1451 C CA . GLU A 1 188 ? 2.309 -15.155 4.623 1.00 85.56 188 GLU A CA 1
ATOM 1452 C C . GLU A 1 188 ? 0.951 -15.252 5.343 1.00 85.56 188 GLU A C 1
ATOM 1454 O O . GLU A 1 188 ? 0.212 -16.219 5.147 1.00 85.56 188 GLU A O 1
ATOM 1459 N N . ASP A 1 189 ? 0.579 -14.238 6.132 1.00 82.88 189 ASP A N 1
ATOM 1460 C CA . ASP A 1 189 ? -0.706 -14.184 6.826 1.00 82.88 189 ASP A CA 1
ATOM 1461 C C . ASP A 1 189 ? -1.813 -13.688 5.887 1.00 82.88 189 ASP A C 1
ATOM 1463 O O . ASP A 1 189 ? -2.036 -12.489 5.666 1.00 82.88 189 ASP A O 1
ATOM 1467 N N . THR A 1 190 ? -2.539 -14.656 5.337 1.00 78.75 190 THR A N 1
ATOM 1468 C CA . THR A 1 190 ? -3.701 -14.428 4.471 1.00 78.75 190 THR A CA 1
ATOM 1469 C C . THR A 1 190 ? -5.028 -14.728 5.162 1.00 78.75 190 THR A C 1
ATOM 1471 O O . THR A 1 190 ? -6.084 -14.534 4.553 1.00 78.75 190 THR A O 1
ATOM 1474 N N . GLU A 1 191 ? -4.996 -15.154 6.427 1.00 82.88 191 GLU A N 1
ATOM 1475 C CA . GLU A 1 191 ? -6.199 -15.504 7.171 1.00 82.88 191 GLU A CA 1
ATOM 1476 C C . GLU A 1 191 ? -6.995 -14.244 7.498 1.00 82.88 191 GLU A C 1
ATOM 1478 O O . GLU A 1 191 ? -6.440 -13.202 7.845 1.00 82.88 191 GLU A O 1
ATOM 1483 N N . ILE A 1 192 ? -8.316 -14.324 7.372 1.00 76.62 192 ILE A N 1
ATOM 1484 C CA . ILE A 1 192 ? -9.217 -13.256 7.803 1.00 76.62 192 ILE A CA 1
ATOM 1485 C C . ILE A 1 192 ? -9.737 -13.676 9.175 1.00 76.62 192 ILE A C 1
ATOM 1487 O O . ILE A 1 192 ? -10.476 -14.654 9.296 1.00 76.62 192 ILE A O 1
ATOM 1491 N N . GLY A 1 193 ? -9.300 -12.965 10.212 1.00 71.25 193 GLY A N 1
ATOM 1492 C CA . GLY A 1 193 ? -9.738 -13.204 11.582 1.00 71.25 193 GLY A CA 1
ATOM 1493 C C . GLY A 1 193 ? -11.176 -12.732 11.792 1.00 71.25 193 GLY A C 1
ATOM 1494 O O . GLY A 1 193 ? -11.698 -11.951 10.996 1.00 71.25 193 GLY A O 1
ATOM 1495 N N . GLY A 1 194 ? -11.805 -13.176 12.886 1.00 62.38 194 GLY A N 1
ATOM 1496 C CA . GLY A 1 194 ? -13.170 -12.801 13.271 1.00 62.38 194 GLY A CA 1
ATOM 1497 C C . GLY A 1 194 ? -13.361 -11.283 13.353 1.00 62.38 194 GLY A C 1
ATOM 1498 O O . GLY A 1 194 ? -13.122 -10.663 14.389 1.00 62.38 194 GLY A O 1
ATOM 1499 N N . ALA A 1 195 ? -13.769 -10.693 12.234 1.00 56.09 195 ALA A N 1
ATOM 1500 C CA . ALA A 1 195 ? -14.164 -9.308 12.104 1.00 56.09 195 ALA A CA 1
ATOM 1501 C C . ALA A 1 195 ? -15.555 -9.188 12.715 1.00 56.09 195 ALA A C 1
ATOM 1503 O O . ALA A 1 195 ? -16.493 -9.658 12.093 1.00 56.09 195 ALA A O 1
ATOM 1504 N N . ASP A 1 196 ? -15.669 -8.650 13.934 1.00 54.28 196 ASP A N 1
ATOM 1505 C CA . ASP A 1 196 ? -16.909 -7.981 14.378 1.00 54.28 196 ASP A CA 1
ATOM 1506 C C . ASP A 1 196 ? -16.861 -7.413 15.800 1.00 54.28 196 ASP A C 1
ATOM 1508 O O . ASP A 1 196 ? -17.721 -6.616 16.183 1.00 54.28 196 ASP A O 1
ATOM 1512 N N . GLU A 1 197 ? -15.857 -7.745 16.611 1.00 69.94 197 GLU A N 1
ATOM 1513 C CA . GLU A 1 197 ? -15.794 -7.168 17.952 1.00 69.94 197 GLU A CA 1
ATOM 1514 C C . GLU A 1 197 ? -15.152 -5.774 17.928 1.00 69.94 197 GLU A C 1
ATOM 1516 O O . GLU A 1 197 ? -13.947 -5.599 17.714 1.00 69.94 197 GLU A O 1
ATOM 1521 N N . ARG A 1 198 ? -15.982 -4.764 18.185 1.00 82.06 198 ARG A N 1
ATOM 1522 C CA . ARG A 1 198 ? -15.554 -3.384 18.426 1.00 82.06 198 ARG A CA 1
ATOM 1523 C C . ARG A 1 198 ? -14.821 -3.310 19.764 1.00 82.06 198 ARG A C 1
ATOM 1525 O O . ARG A 1 198 ? -15.240 -3.928 20.739 1.00 82.06 198 ARG A O 1
ATOM 1532 N N . THR A 1 199 ? -13.751 -2.529 19.825 1.00 85.81 199 THR A N 1
ATOM 1533 C CA . THR A 1 199 ? -13.073 -2.202 21.084 1.00 85.81 199 THR A CA 1
ATOM 1534 C C . THR A 1 199 ? -13.598 -0.869 21.587 1.00 85.81 199 THR A C 1
ATOM 1536 O O . THR A 1 199 ? -13.424 0.144 20.917 1.00 85.81 199 THR A O 1
ATOM 1539 N N . SER A 1 200 ? -14.222 -0.858 22.759 1.00 86.44 200 SER A N 1
ATOM 1540 C CA . SER A 1 200 ? -14.610 0.363 23.469 1.00 86.44 200 SER A CA 1
ATOM 1541 C C . SER A 1 200 ? -13.768 0.580 24.724 1.00 86.44 200 SER A C 1
ATOM 1543 O O . SER A 1 200 ? -13.040 -0.320 25.163 1.00 86.44 200 SER A O 1
ATOM 1545 N N . MET A 1 201 ? -13.911 1.752 25.348 1.00 85.06 201 MET A N 1
ATOM 1546 C CA . MET A 1 201 ? -13.258 2.063 26.622 1.00 85.06 201 MET A CA 1
ATOM 1547 C C . MET A 1 201 ? -13.563 0.997 27.683 1.00 85.06 201 MET A C 1
ATOM 1549 O O . MET A 1 201 ? -12.663 0.527 28.377 1.00 85.06 201 MET A O 1
ATOM 1553 N N . THR A 1 202 ? -14.813 0.538 27.761 1.00 84.56 202 THR A N 1
ATOM 1554 C CA . THR A 1 202 ? -15.215 -0.526 28.689 1.00 84.56 202 THR A CA 1
ATOM 1555 C C . THR A 1 202 ? -14.438 -1.819 28.445 1.00 84.56 202 THR A C 1
ATOM 1557 O O . THR A 1 202 ? -13.912 -2.411 29.387 1.00 84.56 202 THR A O 1
ATOM 1560 N N . THR A 1 203 ? -14.303 -2.255 27.190 1.00 83.56 203 THR A N 1
ATOM 1561 C CA . THR A 1 203 ? -13.575 -3.499 26.866 1.00 83.56 203 THR A CA 1
ATOM 1562 C C . THR A 1 203 ? -12.069 -3.402 27.129 1.00 83.56 203 THR A C 1
ATOM 1564 O O . THR A 1 203 ? -11.439 -4.408 27.457 1.00 83.56 203 THR A O 1
ATOM 1567 N N . LEU A 1 204 ? -11.495 -2.197 27.032 1.00 83.25 204 LEU A N 1
ATOM 1568 C CA . LEU A 1 204 ? -10.092 -1.934 27.363 1.00 83.25 204 LEU A CA 1
ATOM 1569 C C . LEU A 1 204 ? -9.852 -1.986 28.875 1.00 83.25 204 LEU A C 1
ATOM 1571 O O . LEU A 1 204 ? -8.911 -2.637 29.324 1.00 83.25 204 LEU A O 1
ATOM 1575 N N . LEU A 1 205 ? -10.716 -1.337 29.661 1.00 84.56 205 LEU A N 1
ATOM 1576 C CA . LEU A 1 205 ? -10.556 -1.222 31.115 1.00 84.56 205 LEU A CA 1
ATOM 1577 C C . LEU A 1 205 ? -10.905 -2.512 31.869 1.00 84.56 205 LEU A C 1
ATOM 1579 O O . LEU A 1 205 ? -10.287 -2.819 32.885 1.00 84.56 205 LEU A O 1
ATOM 1583 N N . THR A 1 206 ? -11.880 -3.282 31.383 1.00 84.38 206 THR A N 1
ATOM 1584 C CA . THR A 1 206 ? -12.296 -4.551 32.015 1.00 84.38 206 THR A CA 1
ATOM 1585 C C . THR A 1 206 ? -11.277 -5.677 31.832 1.00 84.38 206 THR A C 1
ATOM 1587 O O . THR A 1 206 ? -11.315 -6.674 32.555 1.00 84.38 206 THR A O 1
ATOM 1590 N N . GLY A 1 207 ? -10.369 -5.547 30.859 1.00 76.44 207 GLY A N 1
ATOM 1591 C CA . GLY A 1 207 ? -9.380 -6.572 30.535 1.00 76.44 207 GLY A CA 1
ATOM 1592 C C . GLY A 1 207 ? -9.974 -7.864 29.961 1.00 76.44 207 GLY A C 1
ATOM 1593 O O . GLY A 1 207 ? -9.285 -8.880 29.876 1.00 76.44 207 GLY A O 1
ATOM 1594 N N . GLU A 1 208 ? -11.248 -7.861 29.556 1.00 78.38 208 GLU A N 1
ATOM 1595 C CA . GLU A 1 208 ? -11.877 -9.028 28.930 1.00 78.38 208 GLU A CA 1
ATOM 1596 C C . GLU A 1 208 ? -11.140 -9.411 27.638 1.00 78.38 208 GLU A C 1
ATOM 1598 O O . GLU A 1 208 ? -10.783 -10.574 27.431 1.00 78.38 208 GLU A O 1
ATOM 1603 N N . ARG A 1 209 ? -10.808 -8.406 26.814 1.00 75.12 209 ARG A N 1
ATOM 1604 C CA . ARG A 1 209 ? -10.017 -8.600 25.594 1.00 75.12 209 ARG A CA 1
ATOM 1605 C C . ARG A 1 209 ? -8.589 -9.046 25.877 1.00 75.12 209 ARG A C 1
ATOM 1607 O O . ARG A 1 209 ? -8.112 -9.970 25.223 1.00 75.12 209 ARG A O 1
ATOM 1614 N N . SER A 1 210 ? -7.907 -8.444 26.851 1.00 74.56 210 SER A N 1
ATOM 1615 C CA . SER A 1 210 ? -6.509 -8.786 27.148 1.00 74.56 210 SER A CA 1
ATOM 1616 C C . SER A 1 210 ? -6.354 -10.232 27.629 1.00 74.56 210 SER A C 1
ATOM 1618 O O . SER A 1 210 ? -5.386 -10.893 27.254 1.00 74.56 210 SER A O 1
ATOM 1620 N N . LYS A 1 211 ? -7.339 -10.779 28.357 1.00 76.00 211 LYS A N 1
ATOM 1621 C CA . LYS A 1 211 ? -7.369 -12.207 28.720 1.00 76.00 211 LYS A CA 1
ATOM 1622 C C . LYS A 1 211 ? -7.483 -13.120 27.494 1.00 76.00 211 LYS A C 1
ATOM 1624 O O . LYS A 1 211 ? -6.689 -14.050 27.369 1.00 76.00 211 LYS A O 1
ATOM 1629 N N . ARG A 1 212 ? -8.410 -12.838 26.567 1.00 75.06 212 ARG A N 1
ATOM 1630 C CA . ARG A 1 212 ? -8.576 -13.622 25.321 1.00 75.06 212 ARG A CA 1
ATOM 1631 C C . ARG A 1 212 ? -7.324 -13.568 24.438 1.00 75.06 212 ARG A C 1
ATOM 1633 O O . ARG A 1 212 ? -6.887 -14.591 23.903 1.00 75.06 212 ARG A O 1
ATOM 1640 N N . ILE A 1 213 ? -6.722 -12.383 24.324 1.00 75.88 213 ILE A N 1
ATOM 1641 C CA . ILE A 1 213 ? -5.477 -12.168 23.578 1.00 75.88 213 ILE A CA 1
ATOM 1642 C C . ILE A 1 213 ? -4.338 -12.978 24.201 1.00 75.88 213 ILE A C 1
ATOM 1644 O O . ILE A 1 213 ? -3.640 -13.675 23.473 1.00 75.88 213 ILE A O 1
ATOM 1648 N N . SER A 1 214 ? -4.187 -12.964 25.530 1.00 69.44 214 SER A N 1
ATOM 1649 C CA . SER A 1 214 ? -3.130 -13.716 26.219 1.00 69.44 214 SER A CA 1
ATOM 1650 C C . SER A 1 214 ? -3.201 -15.221 25.932 1.00 69.44 214 SER A C 1
ATOM 1652 O O . SER A 1 214 ? -2.178 -15.839 25.631 1.00 69.44 214 SER A O 1
ATOM 1654 N N . THR A 1 215 ? -4.402 -15.807 25.946 1.00 70.81 215 THR A N 1
ATOM 1655 C CA . THR A 1 215 ? -4.603 -17.220 25.589 1.00 70.81 215 THR A CA 1
ATOM 1656 C C . THR A 1 215 ? -4.194 -17.496 24.142 1.00 70.81 215 THR A C 1
ATOM 1658 O O . THR A 1 215 ? -3.433 -18.428 23.888 1.00 70.81 215 THR A O 1
ATOM 1661 N N . THR A 1 216 ? -4.632 -16.652 23.206 1.00 69.06 216 THR A N 1
ATOM 1662 C CA . THR A 1 216 ? -4.369 -16.815 21.767 1.00 69.06 216 THR A CA 1
ATOM 1663 C C . THR A 1 216 ? -2.883 -16.641 21.435 1.00 69.06 216 THR A C 1
ATOM 1665 O O . THR A 1 216 ? -2.281 -17.503 20.798 1.00 69.06 216 THR A O 1
ATOM 1668 N N . GLN A 1 217 ? -2.248 -15.583 21.950 1.00 67.12 217 GLN A N 1
ATOM 1669 C CA . GLN A 1 217 ? -0.813 -15.325 21.787 1.00 67.12 217 GLN A CA 1
ATOM 1670 C C . GLN A 1 217 ? 0.037 -16.469 22.338 1.00 67.12 217 GLN A C 1
ATOM 1672 O O . GLN A 1 217 ? 1.022 -16.863 21.719 1.00 67.12 217 GLN A O 1
ATOM 1677 N N . SER A 1 218 ? -0.362 -17.047 23.476 1.00 66.25 218 SER A N 1
ATOM 1678 C CA . SER A 1 218 ? 0.354 -18.178 24.065 1.00 66.25 218 SER A CA 1
ATOM 1679 C C . SER A 1 218 ? 0.285 -19.461 23.234 1.00 66.25 218 SER A C 1
ATOM 1681 O O . SER A 1 218 ? 1.081 -20.358 23.484 1.00 66.25 218 SER A O 1
ATOM 1683 N N . ASN A 1 219 ? -0.635 -19.566 22.274 1.00 65.81 219 ASN A N 1
ATOM 1684 C CA . ASN A 1 219 ? -0.729 -20.711 21.369 1.00 65.81 219 ASN A CA 1
ATOM 1685 C C . ASN A 1 219 ? 0.027 -20.465 20.058 1.00 65.81 219 ASN A C 1
ATOM 1687 O O . ASN A 1 219 ? 0.624 -21.394 19.532 1.00 65.81 219 ASN A O 1
ATOM 1691 N N . ILE A 1 220 ? 0.033 -19.224 19.563 1.00 65.81 220 ILE A N 1
ATOM 1692 C CA . ILE A 1 220 ? 0.652 -18.859 18.279 1.00 65.81 220 ILE A CA 1
ATOM 1693 C C . ILE A 1 220 ? 2.171 -18.670 18.408 1.00 65.81 220 ILE A C 1
ATOM 1695 O O . ILE A 1 220 ? 2.923 -19.111 17.548 1.00 65.81 220 ILE A O 1
ATOM 1699 N N . PHE A 1 221 ? 2.644 -18.052 19.495 1.00 65.38 221 PHE A N 1
ATOM 1700 C CA . PHE A 1 221 ? 4.063 -17.703 19.667 1.00 65.38 221 PHE A CA 1
ATOM 1701 C C . PHE A 1 221 ? 4.844 -18.666 20.580 1.00 65.38 221 PHE A C 1
ATOM 1703 O O . PHE A 1 221 ? 5.966 -18.363 20.989 1.00 65.38 221 PHE A O 1
ATOM 1710 N N . LYS A 1 222 ? 4.284 -19.831 20.934 1.00 58.91 222 LYS A N 1
ATOM 1711 C CA . LYS A 1 222 ? 5.052 -20.888 21.614 1.00 58.91 222 LYS A CA 1
ATOM 1712 C C . LYS A 1 222 ? 5.843 -21.684 20.581 1.00 58.91 222 LYS A C 1
ATOM 1714 O O . LYS A 1 222 ? 5.262 -22.393 19.770 1.00 58.91 222 LYS A O 1
ATOM 1719 N N . VAL A 1 223 ? 7.168 -21.607 20.657 1.00 52.97 223 VAL A N 1
ATOM 1720 C CA . VAL A 1 223 ? 8.063 -22.479 19.890 1.00 52.97 223 VAL A CA 1
ATOM 1721 C C . VAL A 1 223 ? 8.173 -23.818 20.620 1.00 52.97 223 VAL A C 1
ATOM 1723 O O . VAL A 1 223 ? 8.602 -23.871 21.774 1.00 52.97 223 VAL A O 1
ATOM 1726 N N . GLU A 1 224 ? 7.781 -24.907 19.961 1.00 47.75 224 GLU A N 1
ATOM 1727 C CA . GLU A 1 224 ? 8.042 -26.266 20.438 1.00 47.75 224 GLU A CA 1
ATOM 1728 C C . GLU A 1 224 ? 9.475 -26.658 20.054 1.00 47.75 224 GLU A C 1
ATOM 1730 O O . GLU A 1 224 ? 9.802 -26.834 18.880 1.00 47.75 224 GLU A O 1
ATOM 1735 N N . ILE A 1 225 ? 10.366 -26.770 21.041 1.00 49.31 225 ILE A N 1
ATOM 1736 C CA . ILE A 1 225 ? 11.733 -27.238 20.804 1.00 49.31 225 ILE A CA 1
ATOM 1737 C C . ILE A 1 225 ? 11.716 -28.769 20.823 1.00 49.31 225 ILE A C 1
ATOM 1739 O O . ILE A 1 225 ? 11.754 -29.393 21.885 1.00 49.31 225 ILE A O 1
ATOM 1743 N N . ILE A 1 226 ? 11.706 -29.393 19.645 1.00 53.34 226 ILE A N 1
ATOM 1744 C CA . ILE A 1 226 ? 11.890 -30.843 19.518 1.00 53.34 226 ILE A CA 1
ATOM 1745 C C . ILE A 1 226 ? 13.395 -31.142 19.532 1.00 53.34 226 ILE A C 1
ATOM 1747 O O . ILE A 1 226 ? 14.079 -31.047 18.514 1.00 53.34 226 ILE A O 1
ATOM 1751 N N . ARG A 1 227 ? 13.937 -31.518 20.698 1.00 45.34 227 ARG A N 1
ATOM 1752 C CA . ARG A 1 227 ? 15.270 -32.137 20.788 1.00 45.34 227 ARG A CA 1
ATOM 1753 C C . ARG A 1 227 ? 15.122 -33.643 20.625 1.00 45.34 227 ARG A C 1
ATOM 1755 O O . ARG A 1 227 ? 14.407 -34.282 21.394 1.00 45.34 227 ARG A O 1
ATOM 1762 N N . ALA A 1 228 ? 15.810 -34.197 19.628 1.00 46.88 228 ALA A N 1
ATOM 1763 C CA . ALA A 1 228 ? 15.819 -35.623 19.326 1.00 46.88 228 ALA A CA 1
ATOM 1764 C C . ALA A 1 228 ? 16.005 -36.470 20.603 1.00 46.88 228 ALA A C 1
ATOM 1766 O O . ALA A 1 228 ? 17.088 -36.512 21.185 1.00 46.88 228 ALA A O 1
ATOM 1767 N N . GLY A 1 229 ? 14.924 -37.124 21.043 1.00 54.88 229 GLY A N 1
ATOM 1768 C CA . GLY A 1 229 ? 14.944 -38.173 22.064 1.00 54.88 229 GLY A CA 1
ATOM 1769 C C . GLY A 1 229 ? 14.342 -37.867 23.444 1.00 54.88 229 GLY A C 1
ATOM 1770 O O . GLY A 1 229 ? 14.244 -38.804 24.235 1.00 54.88 229 GLY A O 1
ATOM 1771 N N . ARG A 1 230 ? 13.900 -36.642 23.782 1.00 54.53 230 ARG A N 1
ATOM 1772 C CA . ARG A 1 230 ? 13.184 -36.383 25.058 1.00 54.53 230 ARG A CA 1
ATOM 1773 C C . ARG A 1 230 ? 12.020 -35.398 24.905 1.00 54.53 230 ARG A C 1
ATOM 1775 O O . ARG A 1 230 ? 12.057 -34.528 24.047 1.00 54.53 230 ARG A O 1
ATOM 1782 N N . ARG A 1 231 ? 10.988 -35.611 25.741 1.00 50.62 231 ARG A N 1
ATOM 1783 C CA . ARG A 1 231 ? 9.692 -34.900 25.795 1.00 50.62 231 ARG A CA 1
ATOM 1784 C C . ARG A 1 231 ? 9.822 -33.386 25.580 1.00 50.62 231 ARG A C 1
ATOM 1786 O O . ARG A 1 231 ? 10.721 -32.771 26.144 1.00 50.62 231 ARG A O 1
ATOM 1793 N N . ALA A 1 232 ? 8.872 -32.834 24.823 1.00 42.69 232 ALA A N 1
ATOM 1794 C CA . ALA A 1 232 ? 8.731 -31.412 24.531 1.00 42.69 232 ALA A CA 1
ATOM 1795 C C . ALA A 1 232 ? 8.715 -30.564 25.814 1.00 42.69 232 ALA A C 1
ATOM 1797 O O . ALA A 1 232 ? 7.882 -30.774 26.698 1.00 42.69 232 ALA A O 1
ATOM 1798 N N . GLU A 1 233 ? 9.629 -29.600 25.898 1.00 53.16 233 GLU A N 1
ATOM 1799 C CA . GLU A 1 233 ? 9.577 -28.506 26.865 1.00 53.16 233 GLU A CA 1
ATOM 1800 C C . GLU A 1 233 ? 9.163 -27.227 26.134 1.00 53.16 233 GLU A C 1
ATOM 1802 O O . GLU A 1 233 ? 9.697 -26.890 25.076 1.00 53.16 233 GLU A O 1
ATOM 1807 N N . PHE A 1 234 ? 8.189 -26.517 26.705 1.00 48.81 234 PHE A N 1
ATOM 1808 C CA . PHE A 1 234 ? 7.684 -25.259 26.166 1.00 48.81 234 PHE A CA 1
ATOM 1809 C C . PHE A 1 234 ? 8.533 -24.099 26.691 1.00 48.81 234 PHE A C 1
ATOM 1811 O O . PHE A 1 234 ? 8.542 -23.848 27.897 1.00 48.81 234 PHE A O 1
ATOM 1818 N N . GLN A 1 235 ? 9.187 -23.348 25.803 1.00 48.00 235 GLN A N 1
ATOM 1819 C CA . GLN A 1 235 ? 9.879 -22.109 26.165 1.00 48.00 235 GLN A CA 1
ATOM 1820 C C . GLN A 1 235 ? 9.159 -20.903 25.551 1.00 48.00 235 GLN A C 1
ATOM 1822 O O . GLN A 1 235 ? 8.802 -20.905 24.374 1.00 48.00 235 GLN A O 1
ATOM 1827 N N . LYS A 1 236 ? 8.914 -19.866 26.364 1.00 40.78 236 LYS A N 1
ATOM 1828 C CA . LYS A 1 236 ? 8.425 -18.572 25.868 1.00 40.78 236 LYS A CA 1
ATOM 1829 C C . LYS A 1 236 ? 9.549 -17.896 25.080 1.00 40.78 236 LYS A C 1
ATOM 1831 O O . LYS A 1 236 ? 10.665 -17.807 25.590 1.00 40.78 236 LYS A O 1
ATOM 1836 N N . VAL A 1 237 ? 9.251 -17.441 23.866 1.00 47.38 237 VAL A N 1
ATOM 1837 C CA . VAL A 1 237 ? 10.163 -16.601 23.078 1.00 47.38 237 VAL A CA 1
ATOM 1838 C C . VAL A 1 237 ? 10.296 -15.242 23.789 1.00 47.38 237 VAL A C 1
ATOM 1840 O O . VAL A 1 237 ? 9.274 -14.758 24.288 1.00 47.38 237 VAL A O 1
ATOM 1843 N N . PRO A 1 238 ? 11.514 -14.682 23.929 1.00 43.44 238 PRO A N 1
ATOM 1844 C CA . PRO A 1 238 ? 11.718 -13.348 24.494 1.00 43.44 238 PRO A CA 1
ATOM 1845 C C . PRO A 1 238 ? 11.072 -12.241 23.655 1.00 43.44 238 PRO A C 1
ATOM 1847 O O . PRO A 1 238 ? 11.009 -12.397 22.414 1.00 43.44 238 PRO A O 1
#

Foldseek 3Di:
DWFKFKFFQAWDAFFAFDAPVGIDIDTDPPVPDDPFFHGPVNVVVPDDRGRWTFLGTHHHPGTDGLNRTADDLPRDDLVVVAPPQKDKAKAFADCQQCVNLPDAQQFFKFKKFWAQDPVVRFIKIFRLGGRWGWQHFASHGDSGPCVSDDPVRSDGRMIIIIGHPVVNVVRVVRRVRGDMHIDTDDPPPPDDPDGDDMDTPCCVVVCPVVVVVVVVCLVPQWDFDDDPPDDTDTDGDD

Secondary structure (DSSP, 8-state):
-EEEEEEESS-B-TTPBP-TTTEEEEEEEGGG--TTB-BHHHHHTT---TTPBBSS-B-TTPBPBGGGB---TTSS-HHHHS-TT-EEEEEE--TGGGTTTT--TT-EEEEEEEEE-TTT-SEEEEEEEEEEEEEEETTEETT--GGGS-TGGG--SEEEEEE-HHHHHHHHHHHHHSEEEEEEPPTT------TT--EEHHHHHS-HHHHHHHHHHHHHSEEEE--TTS--EEEE--